Protein 6AE1 (pdb70)

Nearest PDB structures (foldseek):
  6ae1-assembly2_B  TM=1.007E+00  e=3.391E-15  Staphylococcus epidermidis RP62A
  6nbu-assembly1_A  TM=9.968E-01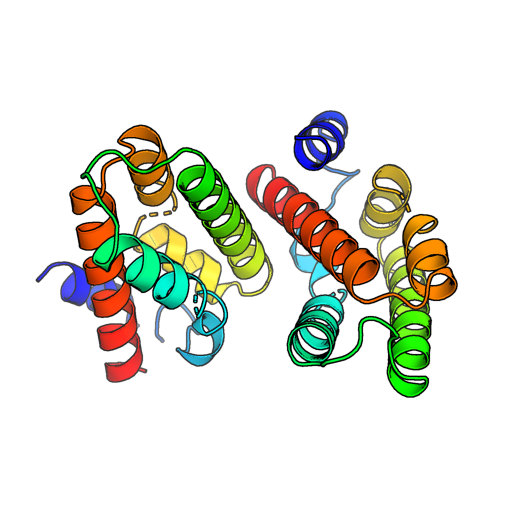  e=3.131E-13  Staphylococcus epidermidis RP62A
  7v00-assembly1_I  TM=9.874E-01  e=1.914E-12  Staphylococcus epidermidis RP62A
  8do6-assembly1_C  TM=9.544E-01  e=1.698E-11  Staphylococcus epidermidis RP62A
  9asi-assembly1_D  TM=9.105E-01  e=4.611E-06  Lactococcus lactis subsp. lactis

Sequence (222 aa):
TFAHEVVKSNVKVLFNGLTTSKLRNLEQVNRLYTIAFNSNEDQLNEEFIDELEYLKIKFYYEAGREKSVDEFLKKTLFPIIDRVIKKESKKFFLDYCKYFEALVAYAKYYQTFAHEVVKSNVKVLFNGLTTSKLRNLEQVNRLYTIAFNSNEDQLNEEFIDELEYLKIKFYYEAGREKSVDEFLKKTLFPIIDRVIKKESKKFFLDYCKYFEALVAYAKYYQ

Structure (mmCIF, N/CA/C/O backbone):
data_6AE1
#
_entry.id   6AE1
#
_cell.length_a   98.496
_cell.length_b   67.503
_cell.length_c   69.638
_cell.angle_alpha   90.000
_cell.angle_beta   134.920
_cell.angle_gamma   90.000
#
_symmetry.space_group_name_H-M   'C 1 2 1'
#
loop_
_entity.id
_entity.type
_entity.pdbx_description
1 polymer 'CRISPR-associated protein, TM1810 family'
2 water water
#
loop_
_atom_site.group_PDB
_atom_site.id
_atom_site.type_symbol
_atom_site.label_atom_id
_atom_site.label_alt_id
_atom_site.label_comp_id
_atom_site.label_asym_id
_atom_site.label_entity_id
_atom_site.label_seq_id
_atom_site.pdbx_PDB_ins_code
_atom_site.Cartn_x
_atom_site.Cartn_y
_atom_site.Cartn_z
_atom_site.occupancy
_atom_site.B_iso_or_equiv
_atom_site.auth_seq_id
_atom_site.auth_comp_id
_atom_site.auth_asym_id
_atom_site.auth_atom_id
_atom_site.pdbx_PDB_model_num
ATOM 9 N N . THR A 1 22 ? 49.227 21.488 7.043 1.00 75.90 2 THR A N 1
ATOM 10 C CA . THR A 1 22 ? 48.183 21.741 6.060 1.00 73.49 2 THR A CA 1
ATOM 11 C C . THR A 1 22 ? 48.313 23.166 5.541 1.00 69.95 2 THR A C 1
ATOM 12 O O . THR A 1 22 ? 48.321 24.119 6.327 1.00 68.42 2 THR A O 1
ATOM 16 N N . PHE A 1 23 ? 48.413 23.307 4.218 1.00 69.21 3 PHE A N 1
ATOM 17 C CA . PHE A 1 23 ? 48.576 24.631 3.625 1.00 67.44 3 PHE A CA 1
ATOM 18 C C . PHE A 1 23 ? 47.337 25.491 3.837 1.00 60.96 3 PHE A C 1
ATOM 19 O O . PHE A 1 23 ? 47.449 26.685 4.141 1.00 59.89 3 PHE A O 1
ATOM 27 N N . ALA A 1 24 ? 46.147 24.906 3.681 1.00 57.16 4 ALA A N 1
ATOM 28 C CA . ALA A 1 24 ? 44.919 25.652 3.939 1.00 55.45 4 ALA A CA 1
ATOM 29 C C . ALA A 1 24 ? 44.823 26.082 5.396 1.00 52.38 4 ALA A C 1
ATOM 30 O O . ALA A 1 24 ? 44.276 27.150 5.694 1.00 48.99 4 ALA A O 1
ATOM 32 N N . HIS A 1 25 ? 45.347 25.268 6.314 1.00 54.06 5 HIS A N 1
ATOM 33 C CA . HIS A 1 25 ? 45.343 25.635 7.726 1.00 50.70 5 HIS A CA 1
ATOM 34 C C . HIS A 1 25 ? 46.256 26.828 7.985 1.00 50.43 5 HIS A C 1
ATOM 35 O O . HIS A 1 25 ? 45.865 27.785 8.662 1.00 48.20 5 HIS A O 1
ATOM 42 N N . GLU A 1 26 ? 47.479 26.789 7.448 1.00 51.46 6 GLU A N 1
ATOM 43 C CA . GLU A 1 26 ? 48.414 27.889 7.664 1.00 57.10 6 GLU A CA 1
ATOM 44 C C . GLU A 1 26 ? 47.912 29.174 7.018 1.00 51.60 6 GLU A C 1
ATOM 45 O O . GLU A 1 26 ? 48.111 30.268 7.561 1.00 52.94 6 GLU A O 1
ATOM 51 N N . VAL A 1 27 ? 47.263 29.064 5.857 1.00 50.92 7 VAL A N 1
ATOM 52 C CA . VAL A 1 27 ? 46.714 30.245 5.195 1.00 56.15 7 VAL A CA 1
ATOM 53 C C . VAL A 1 27 ? 45.680 30.918 6.089 1.00 52.77 7 VAL A C 1
ATOM 54 O O . VAL A 1 27 ? 45.742 32.127 6.341 1.00 48.54 7 VAL A O 1
ATOM 58 N N . VAL A 1 28 ? 44.717 30.140 6.586 1.00 48.93 8 VAL A N 1
ATOM 59 C CA . VAL A 1 28 ? 43.682 30.696 7.451 1.00 46.31 8 VAL A CA 1
ATOM 60 C C . VAL A 1 28 ? 44.283 31.174 8.766 1.00 49.53 8 VAL A C 1
ATOM 61 O O . VAL A 1 28 ? 43.971 32.272 9.240 1.00 49.56 8 VAL A O 1
ATOM 65 N N . LYS A 1 29 ? 45.166 30.368 9.363 1.00 52.66 9 LYS A N 1
ATOM 66 C CA . LYS A 1 29 ? 45.759 30.728 10.647 1.00 54.69 9 LYS A CA 1
ATOM 67 C C . LYS A 1 29 ? 46.541 32.031 10.552 1.00 55.05 9 LYS A C 1
ATOM 68 O O . LYS A 1 29 ? 46.451 32.882 11.444 1.00 57.60 9 LYS A O 1
ATOM 74 N N . SER A 1 30 ? 47.309 32.210 9.477 1.00 55.05 10 SER A N 1
ATOM 75 C CA . SER A 1 30 ? 48.078 33.438 9.313 1.00 60.01 10 SER A CA 1
ATOM 76 C C . SER A 1 30 ? 47.204 34.653 9.042 1.00 61.88 10 SER A C 1
ATOM 77 O O . SER A 1 30 ? 47.732 35.769 8.980 1.00 65.70 10 SER A O 1
ATOM 80 N N . ASN A 1 31 ? 45.892 34.474 8.880 1.00 59.28 11 ASN A N 1
ATOM 81 C CA . ASN A 1 31 ? 44.968 35.576 8.655 1.00 58.27 11 ASN A CA 1
ATOM 82 C C . ASN A 1 31 ? 44.016 35.774 9.832 1.00 59.35 11 ASN A C 1
ATOM 83 O O . ASN A 1 31 ? 42.905 36.280 9.662 1.00 58.30 11 ASN A O 1
ATOM 88 N N . VAL A 1 32 ? 44.440 35.378 11.029 1.00 63.74 12 VAL A N 1
ATOM 89 C CA . VAL A 1 32 ? 43.693 35.620 12.258 1.00 67.73 12 VAL A CA 1
ATOM 90 C C . VAL A 1 32 ? 44.440 36.682 13.053 1.00 70.37 12 VAL A C 1
ATOM 91 O O . VAL A 1 32 ? 45.623 36.511 13.370 1.00 71.91 12 VAL A O 1
ATOM 95 N N . LYS A 1 33 ? 43.755 37.775 13.372 1.00 78.65 13 LYS A N 1
ATOM 96 C CA . LYS A 1 33 ? 44.366 38.862 14.129 1.00 85.01 13 LYS A CA 1
ATOM 97 C C . LYS A 1 33 ? 43.542 39.204 15.366 1.00 86.23 13 LYS A C 1
ATOM 98 O O . LYS A 1 33 ? 42.430 38.704 15.541 1.00 83.36 13 LYS A O 1
ATOM 104 N N . VAL A 1 45 ? 39.031 40.097 12.986 1.00 72.68 25 VAL A N 1
ATOM 105 C CA . VAL A 1 45 ? 39.509 38.931 13.717 1.00 72.59 25 VAL A CA 1
ATOM 106 C C . VAL A 1 45 ? 40.026 37.874 12.748 1.00 68.39 25 VAL A C 1
ATOM 107 O O . VAL A 1 45 ? 41.110 37.327 12.936 1.00 71.04 25 VAL A O 1
ATOM 111 N N . LEU A 1 46 ? 39.244 37.589 11.710 1.00 62.89 26 LEU A N 1
ATOM 112 C CA . LEU A 1 46 ? 39.616 36.600 10.703 1.00 58.36 26 LEU A CA 1
ATOM 113 C C . LEU A 1 46 ? 39.293 37.163 9.330 1.00 52.83 26 LEU A C 1
ATOM 114 O O . LEU A 1 46 ? 38.128 37.451 9.038 1.00 51.23 26 LEU A O 1
ATOM 119 N N . PHE A 1 47 ? 40.324 37.315 8.495 1.00 50.86 27 PHE A N 1
ATOM 120 C CA . PHE A 1 47 ? 40.183 37.900 7.161 1.00 50.15 27 PHE A CA 1
ATOM 121 C C . PHE A 1 47 ? 39.451 39.240 7.224 1.00 54.68 27 PHE A C 1
ATOM 122 O O . PHE A 1 47 ? 38.613 39.557 6.375 1.00 53.70 27 PHE A O 1
ATOM 130 N N . ASN A 1 48 ? 39.765 40.025 8.256 1.00 58.28 28 ASN A N 1
ATOM 131 C CA . ASN A 1 48 ? 39.179 41.351 8.463 1.00 62.28 28 ASN A CA 1
ATOM 132 C C . ASN A 1 48 ? 37.654 41.283 8.554 1.00 60.45 28 ASN A C 1
ATOM 133 O O . ASN A 1 48 ? 36.931 41.988 7.848 1.00 62.56 28 ASN A O 1
ATOM 138 N N . GLY A 1 49 ? 37.166 40.423 9.444 1.00 59.12 29 GLY A N 1
ATOM 139 C CA . GLY A 1 49 ? 35.743 40.335 9.702 1.00 59.24 29 GLY A CA 1
ATOM 140 C C . GLY A 1 49 ? 34.997 39.408 8.766 1.00 58.00 29 GLY A C 1
ATOM 141 O O . GLY A 1 49 ? 33.894 39.730 8.313 1.00 60.52 29 GLY A O 1
ATOM 142 N N . LEU A 1 50 ? 35.582 38.253 8.471 1.00 55.44 30 LEU A N 1
ATOM 143 C CA . LEU A 1 50 ? 34.941 37.261 7.621 1.00 50.14 30 LEU A CA 1
ATOM 144 C C . LEU A 1 50 ? 34.231 36.223 8.478 1.00 49.62 30 LEU A C 1
ATOM 145 O O . LEU A 1 50 ? 34.828 35.650 9.394 1.00 53.21 30 LEU A O 1
ATOM 150 N N . THR A 1 51 ? 32.957 35.994 8.183 1.00 47.99 31 THR A N 1
ATOM 151 C CA . THR A 1 51 ? 32.197 34.907 8.777 1.00 50.19 31 THR A CA 1
ATOM 152 C C . THR A 1 51 ? 31.812 33.923 7.682 1.00 50.07 31 THR A C 1
ATOM 153 O O . THR A 1 51 ? 31.793 34.260 6.495 1.00 49.26 31 THR A O 1
ATOM 157 N N . THR A 1 52 ? 31.509 32.691 8.093 1.00 50.85 32 THR A N 1
ATOM 158 C CA . THR A 1 52 ? 31.163 31.670 7.113 1.00 50.69 32 THR A CA 1
ATOM 159 C C . THR A 1 52 ? 29.859 31.998 6.395 1.00 50.98 32 THR A C 1
ATOM 160 O O . THR A 1 52 ? 29.680 31.609 5.238 1.00 48.31 32 THR A O 1
ATOM 164 N N . SER A 1 53 ? 28.956 32.742 7.040 1.00 52.81 33 SER A N 1
ATOM 165 C CA . SER A 1 53 ? 27.677 33.053 6.411 1.00 54.50 33 SER A CA 1
ATOM 166 C C . SER A 1 53 ? 27.841 33.906 5.160 1.00 51.21 33 SER A C 1
ATOM 167 O O . SER A 1 53 ? 26.961 33.890 4.293 1.00 53.80 33 SER A O 1
ATOM 170 N N . LYS A 1 54 ? 28.946 34.641 5.042 1.00 48.24 34 LYS A N 1
ATOM 171 C CA . LYS A 1 54 ? 29.190 35.472 3.870 1.00 47.35 34 LYS A CA 1
ATOM 172 C C . LYS A 1 54 ? 29.652 34.675 2.657 1.00 44.55 34 LYS A C 1
ATOM 173 O O . LYS A 1 54 ? 29.660 35.219 1.548 1.00 47.40 34 LYS A O 1
ATOM 179 N N . LEU A 1 55 ? 30.033 33.410 2.833 1.00 41.78 35 LEU A N 1
ATOM 180 C CA . LEU A 1 55 ? 30.501 32.576 1.735 1.00 41.63 35 LEU A CA 1
ATOM 181 C C . LEU A 1 55 ? 29.475 31.545 1.286 1.00 43.71 35 LEU A C 1
ATOM 182 O O . LEU A 1 55 ? 29.779 30.739 0.400 1.00 42.48 35 LEU A O 1
ATOM 187 N N . ARG A 1 56 ? 28.270 31.553 1.862 1.00 48.12 36 ARG A N 1
ATOM 188 C CA . ARG A 1 56 ? 27.306 30.493 1.582 1.00 53.32 36 ARG A CA 1
ATOM 189 C C . ARG A 1 56 ? 26.905 30.470 0.112 1.00 54.74 36 ARG A C 1
ATOM 190 O O . ARG A 1 56 ? 26.715 29.395 -0.467 1.00 56.85 36 ARG A O 1
ATOM 198 N N . ASN A 1 57 ? 26.774 31.645 -0.510 1.00 52.92 37 ASN A N 1
ATOM 199 C CA . ASN A 1 57 ? 26.474 31.689 -1.939 1.00 52.57 37 ASN A CA 1
ATOM 200 C C . ASN A 1 57 ? 27.558 30.991 -2.749 1.00 51.21 37 ASN A C 1
ATOM 201 O O . ASN A 1 57 ? 27.259 30.252 -3.695 1.00 55.35 37 ASN A O 1
ATOM 206 N N . LEU A 1 58 ? 28.825 31.212 -2.392 1.00 46.48 38 LEU A N 1
ATOM 207 C CA . LEU A 1 58 ? 29.915 30.539 -3.089 1.00 44.29 38 LEU A CA 1
ATOM 208 C C . LEU A 1 58 ? 29.936 29.050 -2.771 1.00 46.06 38 LEU A C 1
ATOM 209 O O . LEU A 1 58 ? 30.254 28.229 -3.638 1.00 46.71 38 LEU A O 1
ATOM 222 N N . GLU A 1 60 ? 27.336 27.111 -2.112 1.00 51.82 40 GLU A N 1
ATOM 223 C CA . GLU A 1 60 ? 26.280 26.433 -2.859 1.00 56.70 40 GLU A CA 1
ATOM 224 C C . GLU A 1 60 ? 26.682 26.216 -4.312 1.00 58.02 40 GLU A C 1
ATOM 225 O O . GLU A 1 60 ? 26.408 25.155 -4.885 1.00 62.31 40 GLU A O 1
ATOM 231 N N . GLN A 1 61 ? 27.337 27.205 -4.924 1.00 54.96 41 GLN A N 1
ATOM 232 C CA . GLN A 1 61 ? 27.750 27.054 -6.314 1.00 56.79 41 GLN A CA 1
ATOM 233 C C . GLN A 1 61 ? 28.914 26.080 -6.444 1.00 53.32 41 GLN A C 1
ATOM 234 O O . GLN A 1 61 ? 28.986 25.333 -7.427 1.00 54.09 41 GLN A O 1
ATOM 240 N N . VAL A 1 62 ? 29.821 26.062 -5.465 1.00 49.33 42 VAL A N 1
ATOM 241 C CA . VAL A 1 62 ? 30.931 25.116 -5.499 1.00 47.98 42 VAL A CA 1
ATOM 242 C C . VAL A 1 62 ? 30.427 23.693 -5.286 1.00 53.76 42 VAL A C 1
ATOM 243 O O . VAL A 1 62 ? 30.828 22.766 -6.001 1.00 57.45 42 VAL A O 1
ATOM 247 N N . ASN A 1 63 ? 29.536 23.497 -4.310 1.00 55.21 43 ASN A N 1
ATOM 248 C CA . ASN A 1 63 ? 29.014 22.161 -4.039 1.00 59.04 43 ASN A CA 1
ATOM 249 C C . ASN A 1 63 ? 28.212 21.619 -5.215 1.00 62.32 43 ASN A C 1
ATOM 250 O O . ASN A 1 63 ? 28.230 20.410 -5.473 1.00 64.05 43 ASN A O 1
ATOM 255 N N . ARG A 1 64 ? 27.504 22.491 -5.937 1.00 62.94 44 ARG A N 1
ATOM 256 C CA . ARG A 1 64 ? 26.751 22.037 -7.101 1.00 68.79 44 ARG A CA 1
ATOM 257 C C . ARG A 1 64 ? 27.682 21.590 -8.220 1.00 67.00 44 ARG A C 1
ATOM 258 O O . ARG A 1 64 ? 27.444 20.558 -8.859 1.00 69.55 44 ARG A O 1
ATOM 266 N N . LEU A 1 65 ? 28.751 22.350 -8.470 1.00 63.08 45 LEU A N 1
ATOM 267 C CA . LEU A 1 65 ? 29.703 21.963 -9.506 1.00 64.04 45 LEU A CA 1
ATOM 268 C C . LEU A 1 65 ? 30.548 20.773 -9.074 1.00 64.73 45 LEU A C 1
ATOM 269 O O . LEU A 1 65 ? 30.972 19.977 -9.920 1.00 67.83 45 LEU A O 1
ATOM 274 N N . TYR A 1 66 ? 30.802 20.636 -7.771 1.00 61.17 46 TYR A N 1
ATOM 275 C CA . TYR A 1 66 ? 31.576 19.501 -7.281 1.00 67.26 46 TYR A CA 1
ATOM 276 C C . TYR A 1 66 ? 30.844 18.188 -7.531 1.00 70.95 46 TYR A C 1
ATOM 277 O O . TYR A 1 66 ? 31.467 17.174 -7.865 1.00 74.18 46 TYR A O 1
ATOM 286 N N . THR A 1 67 ? 29.518 18.190 -7.381 1.00 70.86 47 THR A N 1
ATOM 287 C CA . THR A 1 67 ? 28.745 16.977 -7.627 1.00 74.29 47 THR A CA 1
ATOM 288 C C . THR A 1 67 ? 28.695 16.646 -9.114 1.00 74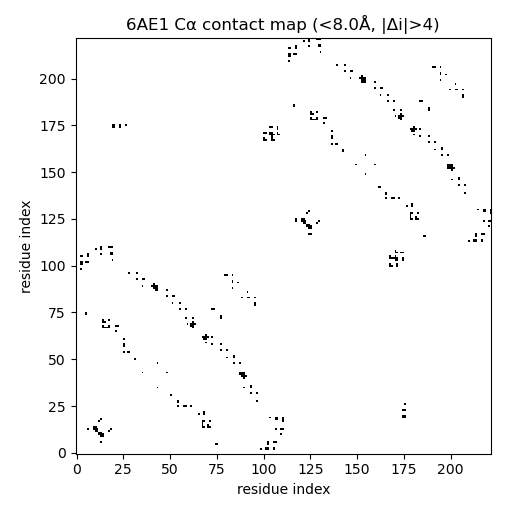.83 47 THR A C 1
ATOM 289 O O . THR A 1 67 ? 28.814 15.477 -9.499 1.00 80.83 47 THR A O 1
ATOM 293 N N . ILE A 1 68 ? 28.523 17.662 -9.962 1.00 69.67 48 ILE A N 1
ATOM 294 C CA . ILE A 1 68 ? 28.464 17.430 -11.403 1.00 72.28 48 ILE A CA 1
ATOM 29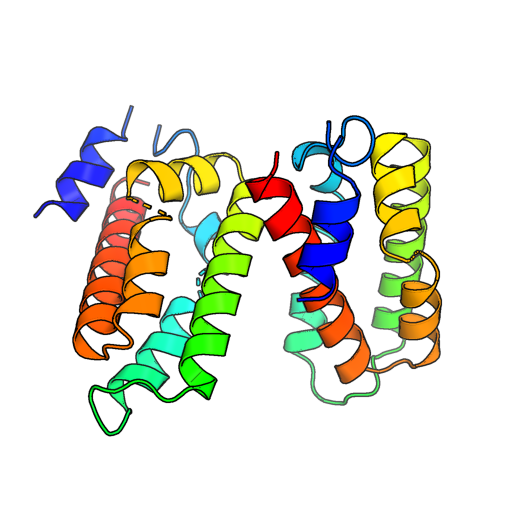5 C C . ILE A 1 68 ? 29.792 16.881 -11.910 1.00 77.28 48 ILE A C 1
ATOM 296 O O . ILE A 1 68 ? 29.827 15.990 -12.767 1.00 82.15 48 ILE A O 1
ATOM 301 N N . ALA A 1 69 ? 30.905 17.395 -11.382 1.00 76.15 49 ALA A N 1
ATOM 302 C CA . ALA A 1 69 ? 32.213 16.919 -11.820 1.00 78.31 49 ALA A CA 1
ATOM 303 C C . ALA A 1 69 ? 32.515 15.533 -11.265 1.00 84.12 49 ALA A C 1
ATOM 304 O O . ALA A 1 69 ? 33.032 14.671 -11.985 1.00 89.02 49 ALA A O 1
ATOM 306 N N . PHE A 1 70 ? 32.199 15.298 -9.988 1.00 84.18 50 PHE A N 1
ATOM 307 C CA . PHE A 1 70 ? 32.472 14.001 -9.379 1.00 90.45 50 PHE A CA 1
ATOM 308 C C . PHE A 1 70 ? 31.660 12.879 -10.011 1.00 97.48 50 PHE A C 1
ATOM 309 O O . PHE A 1 70 ? 32.086 11.719 -9.963 1.00 102.52 50 PHE A O 1
ATOM 317 N N . ASN A 1 71 ? 30.506 13.192 -10.602 1.00 97.62 51 ASN A N 1
ATOM 318 C CA . ASN A 1 71 ? 29.667 12.200 -11.261 1.00 104.17 51 ASN A CA 1
ATOM 319 C C . ASN A 1 71 ? 29.791 12.258 -12.780 1.00 107.05 51 ASN A C 1
ATOM 320 O O . ASN A 1 71 ? 28.811 12.024 -13.497 1.00 108.81 51 ASN A O 1
ATOM 325 N N . SER A 1 72 ? 30.981 12.572 -13.282 1.00 108.74 52 SER A N 1
ATOM 326 C CA . SER A 1 72 ? 31.279 12.570 -14.705 1.00 113.70 52 SER A CA 1
ATOM 327 C C . SER A 1 72 ? 32.381 11.555 -14.986 1.00 122.87 52 SER A C 1
ATOM 328 O O . SER A 1 72 ? 33.031 11.040 -14.073 1.00 126.04 52 SER A O 1
ATOM 331 N N . ASN A 1 73 ? 32.591 11.271 -16.270 1.00 126.79 53 ASN A N 1
ATOM 332 C CA . ASN A 1 73 ? 33.534 10.233 -16.668 1.00 134.60 53 ASN A CA 1
ATOM 333 C C . ASN A 1 73 ? 34.910 10.801 -16.994 1.00 133.97 53 ASN A C 1
ATOM 334 O O . ASN A 1 73 ? 35.832 10.719 -16.176 1.00 136.65 53 ASN A O 1
ATOM 339 N N . GLU A 1 74 ? 35.053 11.371 -18.188 1.00 129.86 54 GLU A N 1
ATOM 340 C CA . GLU A 1 74 ? 36.361 11.790 -18.673 1.00 126.47 54 GLU A CA 1
ATOM 341 C C . GLU A 1 74 ? 36.894 12.971 -17.870 1.00 116.91 54 GLU A C 1
ATOM 342 O O . GLU A 1 74 ? 36.135 13.836 -17.425 1.00 111.53 54 GLU A O 1
ATOM 348 N N . ASP A 1 75 ? 38.218 12.993 -17.680 1.00 115.16 55 ASP A N 1
ATOM 349 C CA . ASP A 1 75 ? 38.859 14.123 -17.016 1.00 107.29 55 ASP A CA 1
ATOM 350 C C . ASP A 1 75 ? 38.640 15.419 -17.783 1.00 101.90 55 ASP A C 1
ATOM 351 O O . ASP A 1 75 ? 38.603 16.499 -17.181 1.00 96.46 55 ASP A O 1
ATOM 356 N N . GLN A 1 76 ? 38.493 15.335 -19.103 1.00 103.19 56 GLN A N 1
ATOM 357 C CA . GLN A 1 76 ? 38.195 16.505 -19.920 1.00 99.33 56 GLN A CA 1
ATOM 358 C C . GLN A 1 76 ? 36.778 16.976 -19.620 1.00 95.87 56 GLN A C 1
ATOM 359 O O . GLN A 1 76 ? 35.803 16.330 -20.017 1.00 99.45 56 GLN A O 1
ATOM 365 N N . LEU A 1 77 ? 36.660 18.095 -18.910 1.00 89.62 57 LEU A N 1
ATOM 366 C CA . LEU A 1 77 ? 35.349 18.628 -18.568 1.00 86.13 57 LEU A CA 1
ATOM 367 C C . LEU A 1 77 ? 34.639 19.133 -19.818 1.00 88.60 57 LEU A C 1
ATOM 368 O O . LEU A 1 77 ? 35.252 19.750 -20.694 1.00 89.22 57 LEU A O 1
ATOM 373 N N . ASN A 1 78 ? 33.338 18.864 -19.897 1.00 90.96 58 ASN A N 1
ATOM 374 C CA . ASN A 1 78 ? 32.563 19.232 -21.073 1.00 94.24 58 ASN A CA 1
ATOM 375 C C . ASN A 1 78 ? 32.503 20.750 -21.229 1.00 91.76 58 ASN A C 1
ATOM 376 O O . ASN A 1 78 ? 32.731 21.511 -20.285 1.00 87.09 58 ASN A O 1
ATOM 381 N N . GLU A 1 79 ? 32.184 21.185 -22.452 1.00 95.99 59 GLU A N 1
ATOM 382 C CA . GLU A 1 79 ? 32.160 22.614 -22.752 1.00 95.51 59 GLU A CA 1
ATOM 383 C C . GLU A 1 79 ? 31.123 23.352 -21.915 1.00 91.34 59 GLU A C 1
ATOM 384 O O . GLU A 1 79 ? 31.305 24.535 -21.605 1.00 87.34 59 GLU A O 1
ATOM 390 N N . GLU A 1 80 ? 30.033 22.678 -21.542 1.00 92.87 60 GLU A N 1
ATOM 391 C CA . GLU A 1 80 ? 29.033 23.314 -20.693 1.00 89.36 60 GLU A CA 1
ATOM 392 C C . GLU A 1 80 ? 29.552 23.518 -19.276 1.00 85.02 60 GLU A C 1
ATOM 393 O O . GLU A 1 80 ? 29.186 24.499 -18.617 1.00 83.46 60 GLU A O 1
ATOM 399 N N . PHE A 1 81 ? 30.407 22.613 -18.793 1.00 81.52 61 PHE A N 1
ATOM 400 C CA . PHE A 1 81 ? 30.919 22.737 -17.433 1.00 73.81 61 PHE A CA 1
ATOM 401 C C . PHE A 1 81 ? 31.899 23.897 -17.309 1.00 73.06 61 PHE A C 1
ATOM 402 O O . PHE A 1 81 ? 31.937 24.572 -16.274 1.00 69.63 61 PHE A O 1
ATOM 410 N N . ILE A 1 82 ? 32.708 24.138 -18.345 1.00 75.35 62 ILE A N 1
ATOM 411 C CA . ILE A 1 82 ? 33.634 25.267 -18.312 1.00 72.41 62 ILE A CA 1
ATOM 412 C C . ILE A 1 82 ? 32.861 26.578 -18.238 1.00 70.85 62 ILE A C 1
ATOM 413 O O . ILE A 1 82 ? 33.241 27.500 -17.505 1.00 71.02 62 ILE A O 1
ATOM 418 N N . ASP A 1 83 ? 31.754 26.675 -18.982 1.00 81.21 63 ASP A N 1
ATOM 419 C CA . ASP A 1 83 ? 30.892 27.850 -18.883 1.00 78.83 63 ASP A CA 1
ATOM 420 C C . ASP A 1 83 ? 30.392 28.046 -17.458 1.00 73.67 63 ASP A C 1
ATOM 421 O O . ASP A 1 83 ? 30.234 29.182 -16.996 1.00 70.49 63 ASP A O 1
ATOM 426 N N . GLU A 1 84 ? 30.136 26.946 -16.745 1.00 72.90 64 GLU A N 1
ATOM 427 C CA . GLU A 1 84 ? 29.754 27.049 -15.342 1.00 70.61 64 GLU A CA 1
ATOM 428 C C . GLU A 1 84 ? 30.916 27.547 -14.492 1.00 65.42 64 GLU A C 1
ATOM 429 O O . GLU A 1 84 ? 30.715 28.314 -13.542 1.00 63.95 64 GLU A O 1
ATOM 435 N N . LEU A 1 85 ? 32.140 27.123 -14.818 1.00 62.72 65 LEU A N 1
ATOM 436 C CA . LEU A 1 85 ? 33.308 27.600 -14.085 1.00 57.47 65 LEU A CA 1
ATOM 437 C C . LEU A 1 85 ? 33.517 29.093 -14.295 1.00 54.48 65 LEU A C 1
ATOM 438 O O . LEU A 1 85 ? 33.858 29.816 -13.351 1.00 51.90 65 LEU A O 1
ATOM 443 N N . GLU A 1 86 ? 33.317 29.575 -15.525 1.00 56.95 66 GLU A N 1
ATOM 444 C CA . GLU A 1 86 ? 33.423 31.007 -15.781 1.00 57.37 66 GLU A CA 1
ATOM 445 C C . GLU A 1 86 ? 32.359 31.779 -15.012 1.00 57.12 66 GLU A C 1
ATOM 446 O O . GLU A 1 86 ? 32.611 32.893 -14.536 1.00 56.38 66 GLU A O 1
ATOM 452 N N . TYR A 1 87 ? 31.162 31.203 -14.877 1.00 58.05 67 TYR A N 1
ATOM 453 C CA . TYR A 1 87 ? 30.126 31.853 -14.081 1.00 57.24 67 TYR A CA 1
ATOM 454 C C . TYR A 1 87 ? 30.477 31.825 -12.599 1.00 50.65 67 TYR A C 1
ATOM 455 O O . TYR A 1 87 ? 30.180 32.777 -11.867 1.00 49.44 67 TYR A O 1
ATOM 464 N N . LEU A 1 88 ? 31.098 30.737 -12.136 1.00 48.78 68 LEU A N 1
ATOM 465 C CA . LEU A 1 88 ? 31.595 30.703 -10.764 1.00 45.10 68 LEU A CA 1
ATOM 466 C C . LEU A 1 88 ? 32.629 31.798 -10.534 1.00 43.16 68 LEU A C 1
ATOM 467 O O . LEU A 1 88 ? 32.656 32.427 -9.469 1.00 45.44 68 LEU A O 1
ATOM 472 N N . LYS A 1 89 ? 33.484 32.047 -11.529 1.00 41.16 69 LYS A N 1
ATOM 473 C CA . LYS A 1 89 ? 34.440 33.144 -11.429 1.00 41.12 69 LYS A CA 1
ATOM 474 C C . LYS A 1 89 ? 33.726 34.486 -11.322 1.00 43.46 69 LYS A C 1
ATOM 475 O O . LYS A 1 89 ? 34.150 35.365 -10.563 1.00 40.69 69 LYS A O 1
ATOM 481 N N . ILE A 1 90 ? 32.640 34.660 -12.080 1.00 47.22 70 ILE A N 1
ATOM 482 C CA . ILE A 1 90 ? 31.855 35.888 -11.993 1.00 45.72 70 ILE A CA 1
ATOM 483 C C . ILE A 1 90 ? 31.282 36.054 -10.591 1.00 42.04 70 ILE A C 1
ATOM 484 O O . ILE A 1 90 ? 31.277 37.158 -10.033 1.00 42.73 70 ILE A O 1
ATOM 489 N N . LYS A 1 91 ? 30.807 34.957 -9.995 1.00 39.86 71 LYS A N 1
ATOM 490 C CA . LYS A 1 91 ? 30.281 35.019 -8.634 1.00 44.26 71 LYS A CA 1
ATOM 491 C C . LYS A 1 91 ? 31.368 35.405 -7.639 1.00 44.28 71 LYS A C 1
ATOM 492 O O . LYS A 1 91 ? 31.114 36.166 -6.698 1.00 46.03 71 LYS A O 1
ATOM 498 N N . PHE A 1 92 ? 32.583 34.881 -7.827 1.00 42.57 72 PHE A N 1
ATOM 499 C CA . PHE A 1 92 ? 33.699 35.252 -6.961 1.00 40.56 72 PHE A CA 1
ATOM 500 C C . PHE A 1 92 ? 33.911 36.760 -6.964 1.00 39.68 72 PHE A C 1
ATOM 501 O O . PHE A 1 92 ? 34.011 37.387 -5.903 1.00 39.76 72 PHE A O 1
ATOM 509 N N . TYR A 1 93 ? 33.971 37.362 -8.155 1.00 40.47 73 TYR A N 1
ATOM 510 C CA . TYR A 1 93 ? 34.150 38.806 -8.244 1.00 40.74 73 TYR A CA 1
ATOM 511 C C . TYR A 1 93 ? 32.923 39.558 -7.746 1.00 42.07 73 TYR A C 1
ATOM 512 O O . TYR A 1 93 ? 33.057 40.641 -7.165 1.00 43.85 73 TYR A O 1
ATOM 521 N N . TYR A 1 94 ? 31.727 39.004 -7.957 1.00 40.83 74 TYR A N 1
ATOM 522 C CA . TYR A 1 94 ? 30.515 39.661 -7.481 1.00 41.74 74 TYR A CA 1
ATOM 523 C C . TYR A 1 94 ? 30.459 39.663 -5.958 1.00 42.85 74 TYR A C 1
ATOM 524 O O . TYR A 1 94 ? 30.171 40.693 -5.338 1.00 42.76 74 TYR A O 1
ATOM 533 N N . GLU A 1 95 ? 30.727 38.511 -5.339 1.00 41.92 75 GLU A N 1
ATOM 534 C CA . GLU A 1 95 ? 30.710 38.435 -3.882 1.00 41.63 75 GLU A CA 1
ATOM 535 C C . GLU A 1 95 ? 31.862 39.218 -3.265 1.00 42.83 75 GLU A C 1
ATOM 536 O O . GLU A 1 95 ? 31.713 39.776 -2.172 1.00 43.67 75 GLU A O 1
ATOM 542 N N . ALA A 1 96 ? 33.010 39.275 -3.945 1.00 43.00 76 ALA A N 1
ATOM 543 C CA . ALA A 1 96 ? 34.135 40.050 -3.432 1.00 40.88 76 ALA A CA 1
ATOM 544 C C . ALA A 1 96 ? 33.811 41.538 -3.406 1.00 42.67 76 ALA A C 1
ATOM 545 O O . ALA A 1 96 ? 34.196 42.249 -2.470 1.00 43.03 76 ALA A O 1
ATOM 547 N N . GLY A 1 97 ? 33.106 42.030 -4.426 1.00 44.21 77 GLY A N 1
ATOM 548 C CA . GLY A 1 97 ? 32.675 43.415 -4.418 1.00 46.64 77 GLY A CA 1
ATOM 549 C C . GLY A 1 97 ? 31.558 43.699 -3.439 1.00 50.29 77 GLY A C 1
ATOM 550 O O . GLY A 1 97 ? 31.384 44.851 -3.029 1.00 54.00 77 GLY A O 1
ATOM 551 N N . ARG A 1 98 ? 30.803 42.672 -3.048 1.00 50.61 78 ARG A N 1
ATOM 552 C CA . ARG A 1 98 ? 29.695 42.861 -2.121 1.00 52.78 78 ARG A CA 1
ATOM 553 C C . ARG A 1 98 ? 30.169 42.847 -0.672 1.00 52.23 78 ARG A C 1
ATOM 554 O O . ARG A 1 98 ? 29.646 43.593 0.163 1.00 53.38 78 ARG A O 1
ATOM 562 N N . GLU A 1 99 ? 31.159 42.015 -0.357 1.00 50.65 79 GLU A N 1
ATOM 563 C CA . GLU A 1 99 ? 31.691 41.904 0.996 1.00 52.07 79 GLU A CA 1
ATOM 564 C C . GLU A 1 99 ? 33.199 42.086 0.947 1.00 50.35 79 GLU A C 1
ATOM 565 O O . GLU A 1 99 ? 33.893 41.345 0.243 1.00 49.02 79 GLU A O 1
ATOM 571 N N . LYS A 1 100 ? 33.703 43.070 1.696 1.00 52.47 80 LYS A N 1
ATOM 572 C CA . LYS A 1 100 ? 35.136 43.343 1.688 1.00 53.91 80 LYS A CA 1
ATOM 573 C C . LYS A 1 100 ? 35.925 42.175 2.271 1.00 51.52 80 LYS A C 1
ATOM 574 O O . LYS A 1 100 ? 37.013 41.850 1.783 1.00 48.70 80 LYS A O 1
ATOM 580 N N . SER A 1 101 ? 35.388 41.527 3.309 1.00 51.11 81 SER A N 1
ATOM 581 C CA . SER A 1 101 ? 36.088 40.404 3.928 1.00 48.35 81 SER A CA 1
ATOM 582 C C . SER A 1 101 ? 36.206 39.225 2.968 1.00 45.58 81 SER A C 1
ATOM 583 O O . SER A 1 101 ? 37.214 38.505 2.982 1.00 43.15 81 SER A O 1
ATOM 586 N N . VAL A 1 102 ? 35.189 39.018 2.125 1.00 44.21 82 VAL A N 1
ATOM 587 C CA . VAL A 1 102 ? 35.244 37.962 1.114 1.00 42.91 82 VAL A CA 1
ATOM 588 C C . VAL A 1 102 ? 36.267 38.306 0.039 1.00 43.17 82 VAL A C 1
ATOM 589 O O . VAL A 1 102 ? 36.933 37.423 -0.517 1.00 43.58 82 VAL A O 1
ATOM 593 N N . ASP A 1 103 ? 36.394 39.591 -0.287 1.00 44.54 83 ASP A N 1
ATOM 594 C CA . ASP A 1 103 ? 37.433 40.009 -1.219 1.00 44.80 83 ASP A CA 1
ATOM 595 C C . ASP A 1 103 ? 38.815 39.702 -0.662 1.00 43.41 83 ASP A C 1
ATOM 596 O O . ASP A 1 103 ? 39.693 39.214 -1.385 1.00 41.22 83 ASP A O 1
ATOM 601 N N . GLU A 1 104 ? 39.017 39.959 0.632 1.00 44.86 84 GLU A N 1
ATOM 602 C CA . GLU A 1 104 ? 40.292 39.637 1.262 1.00 47.77 84 GLU A CA 1
ATOM 603 C C . GLU A 1 104 ? 40.508 38.130 1.327 1.00 44.84 84 GLU A C 1
ATOM 604 O O . GLU A 1 104 ? 41.621 37.646 1.086 1.00 42.36 84 GLU A O 1
ATOM 610 N N . PHE A 1 105 ? 39.453 37.374 1.641 1.00 43.78 85 PHE A N 1
ATOM 611 C CA . PHE A 1 105 ? 39.566 35.921 1.718 1.00 41.16 85 PHE A CA 1
ATOM 612 C C . PHE A 1 105 ? 39.986 35.332 0.377 1.00 40.66 85 PHE A C 1
ATOM 613 O O . PHE A 1 105 ? 40.913 34.517 0.306 1.00 40.38 85 PHE A O 1
ATOM 621 N N . LEU A 1 106 ? 39.322 35.747 -0.705 1.00 39.87 86 LEU A N 1
ATOM 622 C CA . LEU A 1 106 ? 39.616 35.174 -2.014 1.00 40.95 86 LEU A CA 1
ATOM 623 C C . LEU A 1 106 ? 40.998 35.575 -2.516 1.00 41.03 86 LEU A C 1
ATOM 624 O O . LEU A 1 106 ? 41.615 34.829 -3.284 1.00 40.97 86 LEU A O 1
ATOM 629 N N . LYS A 1 107 ? 41.503 36.735 -2.093 1.00 42.04 87 LYS A N 1
ATOM 630 C CA . LYS A 1 107 ? 42.818 37.181 -2.543 1.00 41.69 87 LYS A CA 1
ATOM 631 C C . LYS A 1 107 ? 43.936 36.502 -1.759 1.00 41.95 87 LYS A C 1
ATOM 632 O O . LYS A 1 107 ? 44.906 36.012 -2.348 1.00 41.77 87 LYS A O 1
ATOM 638 N N . LYS A 1 108 ? 43.817 36.464 -0.428 1.00 41.23 88 LYS A N 1
ATOM 639 C CA . LYS A 1 108 ? 44.872 35.872 0.390 1.00 39.25 88 LYS A CA 1
ATOM 640 C C . LYS A 1 108 ? 44.983 34.369 0.174 1.00 37.33 88 LYS A C 1
ATOM 641 O O . LYS A 1 108 ? 46.064 33.798 0.350 1.00 37.59 88 LYS A O 1
ATOM 647 N N . THR A 1 109 ? 43.888 33.713 -0.200 1.00 38.76 89 THR A N 1
ATOM 648 C CA . THR A 1 109 ? 43.883 32.276 -0.442 1.00 39.12 89 THR A CA 1
ATOM 649 C C . THR A 1 109 ? 44.200 31.913 -1.887 1.00 37.27 89 THR A C 1
ATOM 650 O O . THR A 1 109 ? 44.244 30.722 -2.213 1.00 39.63 89 THR A O 1
ATOM 654 N N . LEU A 1 110 ? 44.417 32.908 -2.750 1.00 36.90 90 LEU A N 1
ATOM 655 C CA . LEU A 1 110 ? 44.714 32.697 -4.169 1.00 39.88 90 LEU A CA 1
ATOM 656 C C . LEU A 1 110 ? 43.562 32.017 -4.904 1.00 41.59 90 LEU A C 1
ATOM 657 O O . LEU A 1 110 ? 43.773 31.352 -5.920 1.00 43.90 90 LEU A O 1
ATOM 670 N N . PHE A 1 112 ? 41.365 33.567 -6.581 1.00 40.64 92 PHE A N 1
ATOM 671 C CA . PHE A 1 112 ? 41.228 34.272 -7.853 1.00 42.73 92 PHE A CA 1
ATOM 672 C C . PHE A 1 112 ? 42.174 33.731 -8.925 1.00 45.22 92 PHE A C 1
ATOM 673 O O . PHE A 1 112 ? 41.694 33.384 -10.015 1.00 49.37 92 PHE A O 1
ATOM 681 N N . PRO A 1 113 ? 43.492 33.641 -8.705 1.00 42.56 93 PRO A N 1
ATOM 682 C CA . PRO A 1 113 ? 44.354 33.140 -9.790 1.00 42.62 93 PRO A CA 1
ATOM 683 C C . PRO A 1 113 ? 44.152 31.667 -10.095 1.00 44.79 93 PRO A C 1
ATOM 684 O O . PRO A 1 113 ? 44.349 31.255 -11.245 1.00 50.25 93 PRO A O 1
ATOM 688 N N . ILE A 1 114 ? 43.765 30.857 -9.109 1.00 39.36 94 ILE A N 1
ATOM 689 C CA . ILE A 1 114 ? 43.692 29.419 -9.341 1.00 41.10 94 ILE A CA 1
ATOM 690 C C . ILE A 1 114 ? 42.461 29.045 -10.165 1.00 42.39 94 ILE A C 1
ATOM 691 O O . ILE A 1 114 ? 42.521 28.111 -10.974 1.00 46.46 94 ILE A O 1
ATOM 696 N N . ILE A 1 115 ? 41.342 29.759 -10.003 1.00 40.09 95 ILE A N 1
ATOM 697 C CA . ILE A 1 115 ? 40.169 29.452 -10.822 1.00 45.91 95 ILE A CA 1
ATOM 698 C C . ILE A 1 115 ? 40.460 29.723 -12.293 1.00 50.67 95 ILE A C 1
ATOM 699 O O . ILE A 1 115 ? 39.933 29.033 -13.174 1.00 53.05 95 ILE A O 1
ATOM 704 N N . ASP A 1 116 ? 41.316 30.707 -12.587 1.00 51.07 96 ASP A N 1
ATOM 705 C CA . ASP A 1 116 ? 41.759 30.905 -13.962 1.00 54.82 96 ASP A CA 1
ATOM 706 C C . ASP A 1 116 ? 42.553 29.707 -14.465 1.00 55.01 96 ASP A C 1
ATOM 707 O O . ASP A 1 116 ? 42.523 29.399 -15.662 1.00 57.25 96 ASP A O 1
ATOM 712 N N . ARG A 1 117 ? 43.266 29.021 -13.568 1.00 54.00 97 ARG A N 1
ATOM 713 C CA . ARG A 1 117 ? 44.025 27.840 -13.960 1.00 54.56 97 ARG A CA 1
ATOM 714 C C . ARG A 1 117 ? 43.120 26.622 -14.105 1.00 53.87 97 ARG A C 1
ATOM 715 O O . ARG A 1 117 ? 43.315 25.809 -15.016 1.00 55.78 97 ARG A O 1
ATOM 723 N N . VAL A 1 118 ? 42.116 26.492 -13.233 1.00 51.52 98 VAL A N 1
ATOM 724 C CA . VAL A 1 118 ? 41.162 25.393 -13.358 1.00 51.44 98 VAL A CA 1
ATOM 725 C C . VAL A 1 118 ? 40.450 25.460 -14.703 1.00 53.89 98 VAL A C 1
ATOM 726 O O . VAL A 1 118 ? 40.255 24.439 -15.378 1.00 57.72 98 VAL A O 1
ATOM 730 N N . ILE A 1 119 ? 40.045 26.662 -15.110 1.00 53.16 99 ILE A N 1
ATOM 731 C CA . ILE A 1 119 ? 39.383 26.834 -16.398 1.00 58.10 99 ILE A CA 1
ATOM 732 C C . ILE A 1 119 ? 40.346 26.524 -17.538 1.00 63.39 99 ILE A C 1
ATOM 733 O O . ILE A 1 119 ? 39.975 25.888 -18.533 1.00 65.70 99 ILE A O 1
ATOM 738 N N . LYS A 1 120 ? 41.603 26.956 -17.406 1.00 65.73 100 LYS A N 1
ATOM 739 C CA . LYS A 1 120 ? 42.580 26.732 -18.466 1.00 69.99 100 LYS A CA 1
ATOM 740 C C . LYS A 1 120 ? 42.898 25.251 -18.625 1.00 70.67 100 LYS A C 1
ATOM 741 O O . LYS A 1 120 ? 42.984 24.747 -19.751 1.00 73.22 100 LYS A O 1
ATOM 747 N N . LYS A 1 121 ? 43.067 24.534 -17.511 1.00 70.38 101 LYS A N 1
ATOM 748 C CA . LYS A 1 121 ? 43.413 23.120 -17.594 1.00 74.24 101 LYS A CA 1
ATOM 749 C C . LYS A 1 121 ? 42.273 22.290 -18.169 1.00 73.99 101 LYS A C 1
ATOM 750 O O . LYS A 1 121 ? 42.522 21.233 -18.759 1.00 78.05 101 LYS A O 1
ATOM 756 N N . GLU A 1 122 ? 41.026 22.750 -18.014 1.00 70.78 102 GLU A N 1
ATOM 757 C CA . GLU A 1 122 ? 39.848 22.027 -18.504 1.00 73.21 102 GLU A CA 1
ATOM 758 C C . GLU A 1 122 ? 39.831 20.593 -17.981 1.00 74.14 102 GLU A C 1
ATOM 759 O O . GLU A 1 122 ? 39.436 19.656 -18.679 1.00 78.00 102 GLU A O 1
ATOM 765 N N . SER A 1 123 ? 40.264 20.423 -16.735 1.00 69.85 103 SER A N 1
ATOM 766 C CA . SER A 1 123 ? 40.593 19.114 -16.194 1.00 73.11 103 SER A CA 1
ATOM 767 C C . SER A 1 123 ? 39.799 18.836 -14.926 1.00 72.41 103 SER A C 1
ATOM 768 O O . SER A 1 123 ? 39.653 19.710 -14.067 1.00 68.24 103 SER A O 1
ATOM 771 N N . LYS A 1 124 ? 39.303 17.601 -14.813 1.00 76.72 104 LYS A N 1
ATOM 772 C CA . LYS A 1 124 ? 38.482 17.211 -13.671 1.00 74.33 104 LYS A CA 1
ATOM 773 C C . LYS A 1 124 ? 39.327 16.944 -12.430 1.00 73.89 104 LYS A C 1
ATOM 774 O O . LYS A 1 124 ? 38.921 17.297 -11.317 1.00 70.24 104 LYS A O 1
ATOM 780 N N . LYS A 1 125 ? 40.497 16.319 -12.597 1.00 78.19 105 LYS A N 1
ATOM 781 C CA . LYS A 1 125 ? 41.389 16.101 -11.460 1.00 78.21 105 LYS A CA 1
ATOM 782 C C . LYS A 1 125 ? 41.777 17.421 -10.808 1.00 71.03 105 LYS A C 1
ATOM 783 O O . LYS A 1 125 ? 41.832 17.525 -9.577 1.00 70.10 105 LYS A O 1
ATOM 789 N N . PHE A 1 126 ? 42.039 18.445 -11.621 1.00 66.03 106 PHE A N 1
ATOM 790 C CA . PHE A 1 126 ? 42.481 19.729 -11.088 1.00 61.90 106 PHE A CA 1
ATOM 791 C C . PHE A 1 126 ? 41.341 20.466 -10.395 1.00 58.19 106 PHE A C 1
ATOM 792 O O . PHE A 1 126 ? 41.548 21.102 -9.355 1.00 55.33 106 PHE A O 1
ATOM 800 N N . PHE A 1 127 ? 40.129 20.388 -10.952 1.00 59.04 107 PHE A N 1
ATOM 801 C CA . PHE A 1 127 ? 38.993 21.080 -10.351 1.00 56.14 107 PHE A CA 1
ATOM 802 C C . PHE A 1 127 ? 38.605 20.455 -9.016 1.00 55.62 107 PHE A C 1
ATOM 803 O O . PHE A 1 127 ? 38.192 21.164 -8.092 1.00 52.91 107 PHE A O 1
ATOM 811 N N . LEU A 1 128 ? 38.728 19.132 -8.895 1.00 60.36 108 LEU A N 1
ATOM 812 C CA . LEU A 1 128 ? 38.379 18.477 -7.639 1.00 62.25 108 LEU A CA 1
ATOM 813 C C . LEU A 1 128 ? 39.363 18.842 -6.535 1.00 60.93 108 LEU A C 1
ATOM 814 O O . LEU A 1 128 ? 38.962 19.060 -5.385 1.00 59.14 108 LEU A O 1
ATOM 819 N N . ASP A 1 129 ? 40.657 18.913 -6.863 1.00 62.27 109 ASP A N 1
ATOM 820 C CA . ASP A 1 129 ? 41.634 19.409 -5.900 1.00 60.69 109 ASP A CA 1
ATOM 821 C C . ASP A 1 129 ? 41.337 20.849 -5.508 1.00 55.13 109 ASP A C 1
ATOM 822 O O . ASP A 1 129 ? 41.604 21.253 -4.370 1.00 53.27 109 ASP A O 1
ATOM 827 N N . TYR A 1 130 ? 40.788 21.633 -6.437 1.00 52.54 110 TYR A N 1
ATOM 828 C CA . TYR A 1 130 ? 40.390 23.001 -6.126 1.00 47.58 110 TYR A CA 1
ATOM 829 C C . TYR A 1 130 ? 39.254 23.027 -5.112 1.00 45.89 110 TYR A C 1
ATOM 830 O O . TYR A 1 130 ? 39.246 23.863 -4.202 1.00 43.24 110 TYR A O 1
ATOM 839 N N . CYS A 1 131 ? 38.290 22.112 -5.248 1.00 47.15 111 CYS A N 1
ATOM 840 C CA . CYS A 1 131 ? 37.164 22.075 -4.321 1.00 48.18 111 CYS A CA 1
ATOM 841 C C . CYS A 1 131 ? 37.604 21.644 -2.928 1.00 47.66 111 CYS A C 1
ATOM 842 O O . CYS A 1 131 ? 37.149 22.209 -1.927 1.00 47.93 111 CYS A O 1
ATOM 845 N N . LYS A 1 132 ? 38.476 20.636 -2.844 1.00 47.66 112 LYS A N 1
ATOM 846 C CA . LYS A 1 132 ? 38.982 20.205 -1.544 1.00 49.52 112 LYS A CA 1
ATOM 847 C C . LYS A 1 132 ? 39.747 21.328 -0.857 1.00 48.43 112 LYS A C 1
ATOM 848 O O . LYS A 1 132 ? 39.629 21.518 0.359 1.00 48.56 112 LYS A O 1
ATOM 854 N N . TYR A 1 133 ? 40.538 22.082 -1.623 1.00 46.68 113 TYR A N 1
ATOM 855 C CA . TYR A 1 133 ? 41.232 23.239 -1.068 1.00 44.12 113 TYR A CA 1
ATOM 856 C C . TYR A 1 133 ? 40.237 24.263 -0.534 1.00 41.75 113 TYR A C 1
ATOM 857 O O . TYR A 1 133 ? 40.403 24.789 0.573 1.00 39.54 113 TYR A O 1
ATOM 866 N N . PHE A 1 134 ? 39.185 24.546 -1.306 1.00 40.40 114 PHE A N 1
ATOM 867 C CA . PHE A 1 134 ? 38.170 25.497 -0.863 1.00 39.82 114 PHE A CA 1
ATOM 868 C C . PHE A 1 134 ? 37.429 24.986 0.367 1.00 41.55 114 PHE A C 1
ATOM 869 O O . PHE A 1 134 ? 37.174 25.748 1.307 1.00 41.72 114 PHE A O 1
ATOM 877 N N . GLU A 1 135 ? 37.080 23.696 0.382 1.00 41.53 115 GLU A N 1
ATOM 878 C CA . GLU A 1 135 ? 36.369 23.134 1.528 1.00 45.19 115 GLU A CA 1
ATOM 879 C C . GLU A 1 135 ? 37.216 23.206 2.793 1.00 41.28 115 GLU A C 1
ATOM 880 O O . GLU A 1 135 ? 36.694 23.459 3.885 1.00 37.89 115 GLU A O 1
ATOM 886 N N . ALA A 1 136 ? 38.526 22.983 2.667 1.00 41.68 116 ALA A N 1
ATOM 887 C CA . ALA A 1 136 ? 39.401 23.050 3.832 1.00 40.29 116 ALA A CA 1
ATOM 888 C C . ALA A 1 136 ? 39.522 24.477 4.351 1.00 37.54 116 ALA A C 1
ATOM 889 O O . ALA A 1 136 ? 39.505 24.703 5.566 1.00 37.62 116 ALA A O 1
ATOM 891 N N . LEU A 1 137 ? 39.644 25.451 3.445 1.00 37.08 117 LEU A N 1
ATOM 892 C CA . LEU A 1 137 ? 39.706 26.851 3.856 1.00 36.65 117 LEU A CA 1
ATOM 893 C C . LEU A 1 137 ? 38.454 27.254 4.623 1.00 37.63 117 LEU A C 1
ATOM 894 O O . LEU A 1 137 ? 38.535 27.903 5.671 1.00 37.70 117 LEU A O 1
ATOM 899 N N . VAL A 1 138 ? 37.281 26.882 4.107 1.00 38.68 118 VAL A N 1
ATOM 900 C CA . 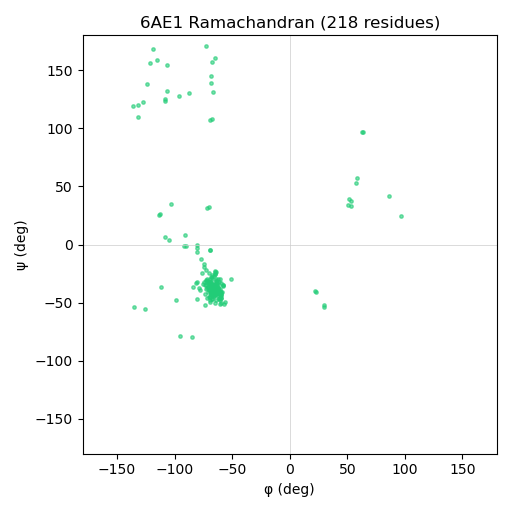VAL A 1 138 ? 36.033 27.223 4.781 1.00 39.51 118 VAL A CA 1
ATOM 901 C C . VAL A 1 138 ? 35.920 26.476 6.103 1.00 40.28 118 VAL A C 1
ATOM 902 O O . VAL A 1 138 ? 35.435 27.024 7.100 1.00 38.00 118 VAL A O 1
ATOM 906 N N . ALA A 1 139 ? 36.378 25.222 6.138 1.00 41.20 119 ALA A N 1
ATOM 907 C CA . ALA A 1 139 ? 36.338 24.454 7.378 1.00 42.57 119 ALA A CA 1
ATOM 908 C C . ALA A 1 139 ? 37.194 25.103 8.458 1.00 43.50 119 ALA A C 1
ATOM 909 O O . ALA A 1 139 ? 36.769 25.211 9.614 1.00 47.55 119 ALA A O 1
ATOM 911 N N . TYR A 1 140 ? 38.403 25.544 8.101 1.00 39.92 120 TYR A N 1
ATOM 912 C CA . TYR A 1 140 ? 39.248 26.226 9.076 1.00 41.96 120 TYR A CA 1
ATOM 913 C C . TYR A 1 140 ? 38.690 27.597 9.434 1.00 42.95 120 TYR A C 1
ATOM 914 O O . TYR A 1 140 ? 38.840 28.045 10.577 1.00 43.77 120 TYR A O 1
ATOM 923 N N . ALA A 1 141 ? 38.046 28.275 8.480 1.00 38.82 121 ALA A N 1
ATOM 924 C CA . ALA A 1 141 ? 37.408 29.550 8.788 1.00 39.75 121 ALA A CA 1
ATOM 925 C C . ALA A 1 141 ? 36.266 29.364 9.778 1.00 42.63 121 ALA A C 1
ATOM 926 O O . ALA A 1 141 ? 36.098 30.168 10.702 1.00 46.43 121 ALA A O 1
ATOM 928 N N . LYS A 1 142 ? 35.471 28.306 9.601 1.00 40.82 122 LYS A N 1
ATOM 929 C CA . LYS A 1 142 ? 34.378 28.035 10.528 1.00 44.12 122 LYS A CA 1
ATOM 930 C C . LYS A 1 142 ? 34.905 27.713 11.921 1.00 51.60 122 LYS A C 1
ATOM 931 O O . LYS A 1 142 ? 34.303 28.105 12.928 1.00 56.09 122 LYS A O 1
ATOM 937 N N . TYR A 1 143 ? 36.035 27.008 11.998 1.00 52.35 123 TYR A N 1
ATOM 938 C CA . TYR A 1 143 ? 36.597 26.639 13.292 1.00 55.24 123 TYR A CA 1
ATOM 939 C C . TYR A 1 143 ? 37.130 27.861 14.032 1.00 55.07 123 TYR A C 1
ATOM 940 O O . TYR A 1 143 ? 36.850 28.050 15.222 1.00 57.28 123 TYR A O 1
ATOM 949 N N . TYR A 1 144 ? 37.901 28.702 13.345 1.00 52.66 124 TYR A N 1
ATOM 950 C CA . TYR A 1 144 ? 38.463 29.901 13.953 1.00 55.78 124 TYR A CA 1
ATOM 951 C C . TYR A 1 144 ? 37.472 31.055 14.016 1.00 59.67 124 TYR A C 1
ATOM 952 O O . TYR A 1 144 ? 37.812 32.111 14.559 1.00 61.68 124 TYR A O 1
ATOM 961 N N . GLN A 1 145 ? 36.269 30.879 13.481 1.00 61.39 125 GLN A N 1
ATOM 962 C CA . GLN A 1 145 ? 35.250 31.922 13.476 1.00 62.21 125 GLN A CA 1
ATOM 963 C C . GLN A 1 145 ? 34.865 32.346 14.890 1.00 64.41 125 GLN A C 1
ATOM 964 O O . GLN A 1 145 ? 34.470 31.517 15.710 1.00 66.20 125 GLN A O 1
ATOM 978 N N . THR B 1 22 ? 17.834 4.356 24.724 1.00 72.57 2 THR B N 1
ATOM 979 C CA . THR B 1 22 ? 18.946 4.575 23.810 1.00 69.08 2 THR B CA 1
ATOM 980 C C . THR B 1 22 ? 19.191 6.073 23.714 1.00 65.78 2 THR B C 1
ATOM 981 O O . THR B 1 22 ? 18.256 6.848 23.500 1.00 65.32 2 THR B O 1
ATOM 985 N N . PHE B 1 23 ? 20.446 6.476 23.875 1.00 64.77 3 PHE B N 1
ATOM 986 C CA . PHE B 1 23 ? 20.763 7.885 24.063 1.00 64.71 3 PHE B CA 1
ATOM 987 C C . PHE B 1 23 ? 20.692 8.683 22.767 1.00 59.39 3 PHE B C 1
ATOM 988 O O . PHE B 1 23 ? 20.468 9.897 22.813 1.00 58.74 3 PHE B O 1
ATOM 996 N N . ALA B 1 24 ? 20.868 8.036 21.612 1.00 54.39 4 ALA B N 1
ATOM 997 C CA . ALA B 1 24 ? 20.667 8.737 20.347 1.00 51.27 4 ALA B CA 1
ATOM 998 C C . ALA B 1 24 ? 19.224 9.204 20.206 1.00 47.59 4 ALA B C 1
ATOM 999 O O . ALA B 1 24 ? 18.964 10.294 19.682 1.00 46.63 4 ALA B O 1
ATOM 1001 N N . HIS B 1 25 ? 18.272 8.391 20.668 1.00 47.25 5 HIS B N 1
ATOM 1002 C CA . HIS B 1 25 ? 16.872 8.802 20.677 1.00 45.66 5 HIS B CA 1
ATOM 1003 C C . HIS B 1 25 ? 16.663 9.999 21.597 1.00 45.18 5 HIS B C 1
ATOM 1004 O O . HIS B 1 25 ? 16.025 10.988 21.217 1.00 43.79 5 HIS B O 1
ATOM 1011 N N . GLU B 1 26 ? 17.201 9.925 22.817 1.00 45.39 6 GLU B N 1
ATOM 1012 C CA . GLU B 1 26 ? 17.017 11.008 23.777 1.00 47.25 6 GLU B CA 1
ATOM 1013 C C . GLU B 1 26 ? 17.662 12.298 23.288 1.00 47.64 6 GLU B C 1
ATOM 1014 O O . GLU B 1 26 ? 17.114 13.387 23.489 1.00 49.75 6 GLU B O 1
ATOM 1020 N N . VAL B 1 27 ? 18.828 12.196 22.643 1.00 44.74 7 VAL B N 1
ATOM 1021 C CA . VAL B 1 27 ? 19.477 13.381 22.088 1.00 51.95 7 VAL B CA 1
ATOM 1022 C C . VAL B 1 27 ? 18.567 14.050 21.065 1.00 49.44 7 VAL B C 1
ATOM 1023 O O . VAL B 1 27 ? 18.315 15.259 21.125 1.00 48.79 7 VAL B O 1
ATOM 1027 N N . VAL B 1 28 ? 18.055 13.266 20.114 1.00 48.52 8 VAL B N 1
ATOM 1028 C CA . VAL B 1 28 ? 17.1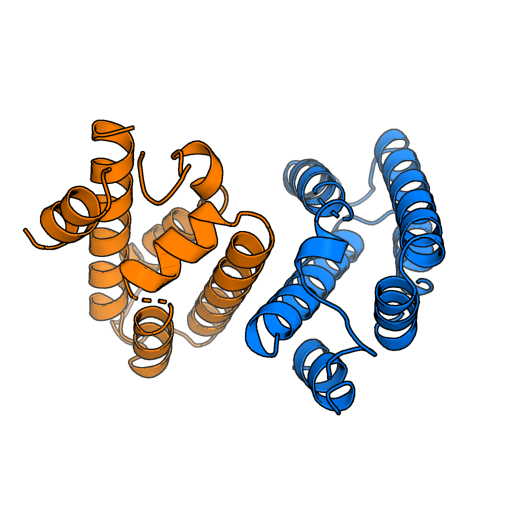77 13.812 19.084 1.00 48.00 8 VAL B CA 1
ATOM 1029 C C . VAL B 1 28 ? 15.869 14.295 19.696 1.00 50.03 8 VAL B C 1
ATOM 1030 O O . VAL B 1 28 ? 15.380 15.383 19.367 1.00 49.10 8 VAL B O 1
ATOM 1034 N N . LYS B 1 29 ? 15.288 13.503 20.603 1.00 52.70 9 LYS B N 1
ATOM 1035 C CA . LYS B 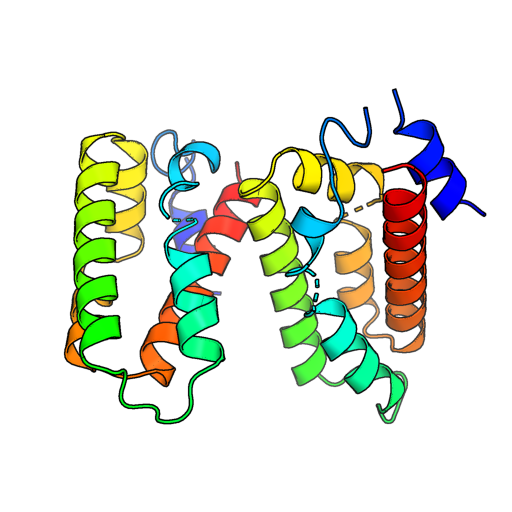1 29 ? 14.015 13.876 21.210 1.00 54.13 9 LYS B CA 1
ATOM 1036 C C . LYS B 1 29 ? 14.138 15.167 22.007 1.00 53.48 9 LYS B C 1
ATOM 1037 O O . LYS B 1 29 ? 13.252 16.027 21.948 1.00 54.86 9 LYS B O 1
ATOM 1043 N N . SER B 1 30 ? 15.232 15.327 22.753 1.00 53.31 10 SER B N 1
ATOM 1044 C CA . SER B 1 30 ? 15.439 16.550 23.520 1.00 57.64 10 SER B CA 1
ATOM 1045 C C . SER B 1 30 ? 15.712 17.761 22.641 1.00 59.60 10 SER B C 1
ATOM 1046 O O . SER B 1 30 ? 15.814 18.874 23.168 1.00 63.06 10 SER B O 1
ATOM 1049 N N . ASN B 1 31 ? 15.832 17.579 21.326 1.00 58.03 11 ASN B N 1
ATOM 1050 C CA . ASN B 1 31 ? 16.058 18.677 20.395 1.00 56.80 11 ASN B CA 1
ATOM 1051 C C . ASN B 1 31 ? 14.868 18.888 19.464 1.00 58.85 11 ASN B C 1
ATOM 1052 O O . ASN B 1 31 ? 15.020 19.411 18.358 1.00 57.80 11 ASN B O 1
ATOM 1057 N N . VAL B 1 32 ? 13.679 18.482 19.902 1.00 62.19 12 VAL B N 1
ATOM 1058 C CA . VAL B 1 32 ? 12.438 18.721 19.177 1.00 64.86 12 VAL B CA 1
ATOM 1059 C C . VAL B 1 32 ? 11.644 19.773 19.937 1.00 69.36 12 VAL B C 1
ATOM 1060 O O . VAL B 1 32 ? 11.388 19.618 21.138 1.00 71.22 12 VAL B O 1
ATOM 1064 N N . LYS B 1 33 ? 11.266 20.843 19.246 1.00 71.84 13 LYS B N 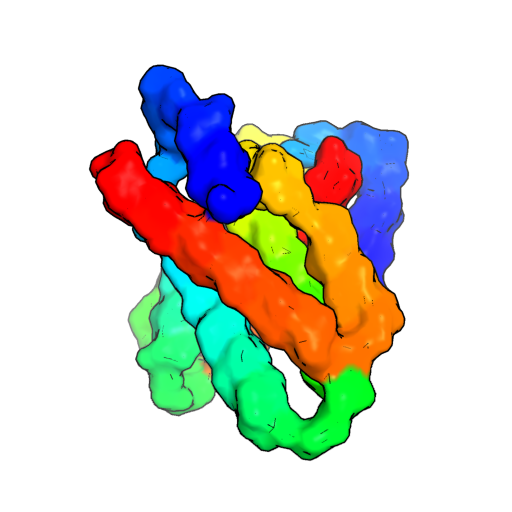1
ATOM 1065 C CA . LYS B 1 33 ? 10.507 21.922 19.867 1.00 77.11 13 LYS B CA 1
ATOM 1066 C C . LYS B 1 33 ? 9.350 22.363 18.975 1.00 77.00 13 LYS B C 1
ATOM 1067 O O . LYS B 1 33 ? 9.122 21.789 17.911 1.00 74.14 13 LYS B O 1
ATOM 1073 N N . VAL B 1 45 ? 11.848 23.340 14.669 1.00 71.09 25 VAL B N 1
ATOM 1074 C CA . VAL B 1 45 ? 11.060 22.260 15.249 1.00 70.88 25 VAL B CA 1
ATOM 1075 C C . VAL B 1 45 ? 11.959 21.056 15.535 1.00 66.06 25 VAL B C 1
ATOM 1076 O O . VAL B 1 45 ? 11.786 20.366 16.539 1.00 67.38 25 VAL B O 1
ATOM 1080 N N . LEU B 1 46 ? 12.937 20.819 14.663 1.00 61.89 26 LEU B N 1
ATOM 1081 C CA . LEU B 1 46 ? 13.905 19.740 14.838 1.00 56.81 26 LEU B CA 1
ATOM 1082 C C . LEU B 1 46 ? 15.297 20.310 14.609 1.00 51.75 26 LEU B C 1
ATOM 1083 O O . LEU B 1 46 ? 15.650 20.652 13.476 1.00 52.50 26 LEU B O 1
ATOM 1088 N N . PHE B 1 47 ? 16.084 20.410 15.683 1.00 50.36 27 PHE B N 1
ATOM 1089 C CA . PHE B 1 47 ? 17.413 21.022 15.633 1.00 51.45 27 PHE B CA 1
ATOM 1090 C C . PHE B 1 47 ? 17.365 22.392 14.965 1.00 57.18 27 PHE B C 1
ATOM 1091 O O . PHE B 1 47 ? 18.297 22.790 14.261 1.00 57.38 27 PHE B O 1
ATOM 1099 N N . ASN B 1 48 ? 16.260 23.109 15.177 1.00 60.77 28 ASN B N 1
ATOM 1100 C CA . ASN B 1 48 ? 16.040 24.445 14.626 1.00 63.85 28 ASN B CA 1
ATOM 1101 C C . ASN B 1 48 ? 16.126 24.435 13.098 1.00 60.23 28 ASN B C 1
ATOM 1102 O O . ASN B 1 48 ? 16.927 25.143 12.483 1.00 62.06 28 ASN B O 1
ATOM 1107 N N . GLY B 1 49 ? 15.280 23.603 12.495 1.00 56.80 29 GLY B N 1
ATOM 1108 C CA . GLY B 1 49 ? 15.134 23.593 11.054 1.00 57.55 29 GLY B CA 1
ATOM 1109 C C . GLY B 1 49 ? 15.934 22.543 10.320 1.00 58.14 29 GLY B C 1
ATOM 1110 O O . GLY B 1 49 ? 16.237 22.728 9.135 1.00 59.40 29 GLY B O 1
ATOM 1111 N N . LEU B 1 50 ? 16.286 21.443 10.977 1.00 55.93 30 LEU B N 1
ATOM 1112 C CA . LEU B 1 50 ? 17.078 20.395 10.349 1.00 50.47 30 LEU B CA 1
ATOM 1113 C C . LEU B 1 50 ? 16.171 19.402 9.635 1.00 49.79 30 LEU B C 1
ATOM 1114 O O . LEU B 1 50 ? 15.187 18.922 10.208 1.00 52.57 30 LEU B O 1
ATOM 1119 N N . THR B 1 51 ? 16.500 19.110 8.383 1.00 48.68 31 THR B N 1
ATOM 1120 C CA . THR B 1 51 ? 15.898 18.021 7.636 1.00 49.42 31 THR B CA 1
ATOM 1121 C C . THR B 1 51 ? 17.000 17.063 7.207 1.00 48.55 31 THR B C 1
ATOM 1122 O O . THR B 1 51 ? 18.170 17.440 7.104 1.00 48.03 31 THR B O 1
ATOM 1126 N N . THR B 1 52 ? 16.617 15.809 6.966 1.00 49.64 32 THR B N 1
ATOM 1127 C CA . THR B 1 52 ? 17.608 14.805 6.601 1.00 50.59 32 THR B CA 1
ATOM 1128 C C . THR B 1 52 ? 18.262 15.100 5.258 1.00 51.31 32 THR B C 1
ATOM 1129 O O . THR B 1 52 ? 19.387 14.651 5.023 1.00 50.58 32 THR B O 1
ATOM 1133 N N . SER B 1 53 ? 17.602 15.863 4.383 1.00 52.33 33 SER B N 1
ATOM 1134 C CA . SER B 1 53 ? 18.198 16.185 3.093 1.00 53.15 33 SER B CA 1
ATOM 1135 C C . SER B 1 53 ? 19.446 17.044 3.236 1.00 50.29 33 SER B C 1
ATOM 1136 O O . SER B 1 53 ? 20.290 17.048 2.334 1.00 50.87 33 SER B O 1
ATOM 1139 N N . LYS B 1 54 ? 19.587 17.761 4.350 1.00 48.01 34 LYS B N 1
ATOM 1140 C CA . LYS B 1 54 ? 20.759 18.595 4.583 1.00 48.09 34 LYS B CA 1
ATOM 1141 C C . LYS B 1 54 ? 21.963 17.806 5.081 1.00 45.56 34 LYS B C 1
ATOM 1142 O O . LYS B 1 54 ? 23.050 18.381 5.203 1.00 47.30 34 LYS B O 1
ATOM 1148 N N . LEU B 1 55 ? 21.802 16.515 5.368 1.00 44.02 35 LEU B N 1
ATOM 1149 C CA . LEU B 1 55 ? 22.891 15.675 5.845 1.00 45.63 35 LEU B CA 1
ATOM 1150 C C . LEU B 1 55 ? 23.354 14.668 4.802 1.00 47.89 35 LEU B C 1
ATOM 1151 O O . LEU B 1 55 ? 24.194 13.815 5.110 1.00 48.26 35 LEU B O 1
ATOM 1156 N N . ARG B 1 56 ? 22.832 14.747 3.575 1.00 50.25 36 ARG B N 1
ATOM 1157 C CA . ARG B 1 56 ? 23.099 13.705 2.589 1.00 52.85 36 ARG B CA 1
ATOM 1158 C C . ARG B 1 56 ? 24.572 13.656 2.206 1.00 52.45 36 ARG B C 1
ATOM 1159 O O . ARG B 1 56 ? 25.134 12.568 2.037 1.00 54.17 36 ARG B O 1
ATOM 1167 N N . ASN B 1 57 ? 25.217 14.817 2.069 1.00 51.62 37 ASN B N 1
ATOM 1168 C CA . ASN B 1 57 ? 26.648 14.828 1.779 1.00 51.91 37 ASN B CA 1
ATOM 1169 C C . ASN B 1 57 ? 27.435 14.126 2.878 1.00 51.26 37 ASN B C 1
ATOM 1170 O O . ASN B 1 57 ? 28.377 13.377 2.597 1.00 55.89 37 ASN B O 1
ATOM 1175 N N . LEU B 1 58 ? 27.057 14.350 4.138 1.00 47.00 38 LEU B N 1
ATOM 1176 C CA . LEU B 1 58 ? 27.741 13.684 5.242 1.00 47.18 38 LEU B CA 1
ATOM 1177 C C . LEU B 1 58 ? 27.399 12.201 5.288 1.00 46.91 38 LEU B C 1
ATOM 1178 O O . LEU B 1 58 ? 28.249 11.372 5.633 1.00 46.93 38 LEU B O 1
ATOM 1191 N N . GLU B 1 60 ? 26.674 10.252 2.699 1.00 50.43 40 GLU B N 1
ATOM 1192 C CA . GLU B 1 60 ? 27.414 9.572 1.641 1.00 54.47 40 GLU B CA 1
ATOM 1193 C C . GLU B 1 60 ? 28.865 9.348 2.044 1.00 55.80 40 GLU B C 1
ATOM 1194 O O . GLU B 1 60 ? 29.432 8.280 1.785 1.00 59.90 40 GLU B O 1
ATOM 1200 N N . GLN B 1 61 ? 29.483 10.344 2.682 1.00 54.06 41 GLN B N 1
ATOM 1201 C CA . GLN B 1 61 ? 30.876 10.201 3.092 1.00 55.58 41 GLN B CA 1
ATOM 1202 C C . GLN B 1 61 ? 31.010 9.226 4.255 1.00 52.12 41 GLN B C 1
ATOM 1203 O O . GLN B 1 61 ? 31.976 8.456 4.317 1.00 51.91 41 GLN B O 1
ATOM 1209 N N . VAL B 1 62 ? 30.049 9.236 5.181 1.00 49.93 42 VAL B N 1
ATOM 1210 C CA . VAL B 1 62 ? 30.083 8.291 6.294 1.00 49.40 42 VAL B CA 1
ATOM 1211 C C . VAL B 1 62 ? 29.878 6.866 5.792 1.00 52.69 42 VAL B C 1
ATOM 1212 O O . VAL B 1 62 ? 30.568 5.935 6.227 1.00 54.28 42 VAL B O 1
ATOM 1216 N N . ASN B 1 63 ? 28.938 6.673 4.862 1.00 54.21 43 ASN B N 1
ATOM 1217 C CA . ASN B 1 63 ? 28.670 5.335 4.343 1.00 57.36 43 ASN B CA 1
ATOM 1218 C C . ASN B 1 63 ? 29.874 4.777 3.595 1.00 59.83 43 ASN B C 1
ATOM 1219 O O . ASN B 1 63 ? 30.141 3.570 3.645 1.00 60.42 43 ASN B O 1
ATOM 1224 N N . ARG B 1 64 ? 30.613 5.638 2.893 1.00 61.17 44 ARG B N 1
ATOM 1225 C CA . ARG B 1 64 ? 31.794 5.178 2.171 1.00 64.95 44 ARG B CA 1
ATOM 1226 C C . ARG B 1 64 ? 32.892 4.739 3.132 1.00 65.08 44 ARG B C 1
ATOM 1227 O O . ARG B 1 64 ? 33.525 3.697 2.926 1.00 67.60 44 ARG B O 1
ATOM 1235 N N . LEU B 1 65 ? 33.127 5.516 4.191 1.00 59.50 45 LEU B N 1
ATOM 1236 C CA . LEU B 1 65 ? 34.162 5.155 5.154 1.00 61.83 45 LEU B CA 1
ATOM 1237 C C . LEU B 1 65 ? 33.755 3.951 5.993 1.00 64.97 45 LEU B C 1
ATOM 1238 O O . LEU B 1 65 ? 34.617 3.166 6.405 1.00 68.14 45 LEU B O 1
ATOM 1243 N N . TYR B 1 66 ? 32.457 3.788 6.256 1.00 64.36 46 TYR B N 1
ATOM 1244 C CA . TYR B 1 66 ? 32.000 2.639 7.032 1.00 68.15 46 TYR B CA 1
ATOM 1245 C C . TYR B 1 66 ? 32.204 1.339 6.263 1.00 68.78 46 TYR B C 1
ATOM 1246 O O . TYR B 1 66 ? 32.595 0.321 6.846 1.00 69.97 46 TYR B O 1
ATOM 1255 N N . THR B 1 67 ? 31.943 1.354 4.953 1.00 68.10 47 THR B N 1
ATOM 1256 C CA . THR B 1 67 ? 32.144 0.155 4.145 1.00 69.77 47 THR B CA 1
ATOM 1257 C C . THR B 1 67 ? 33.618 -0.224 4.079 1.00 70.05 47 THR B C 1
ATOM 1258 O O . THR B 1 67 ? 33.968 -1.403 4.215 1.00 74.26 47 THR B O 1
ATOM 1262 N N . ILE B 1 68 ? 34.495 0.761 3.873 1.00 66.40 48 ILE B N 1
ATOM 1263 C CA . ILE B 1 68 ? 35.930 0.492 3.861 1.00 69.21 48 ILE B CA 1
ATOM 1264 C C . ILE B 1 68 ? 36.382 -0.026 5.220 1.00 74.62 48 ILE B C 1
ATOM 1265 O O . ILE B 1 68 ? 37.255 -0.898 5.312 1.00 79.47 48 ILE B O 1
ATOM 1270 N N . ALA B 1 69 ? 35.786 0.490 6.296 1.00 75.14 49 ALA B N 1
ATOM 1271 C CA . ALA B 1 69 ? 36.159 0.043 7.633 1.00 78.09 49 ALA B CA 1
ATOM 1272 C C . ALA B 1 69 ? 35.648 -1.366 7.907 1.00 84.03 49 ALA B C 1
ATOM 1273 O O . ALA B 1 69 ? 36.385 -2.211 8.422 1.00 87.07 49 ALA B O 1
ATOM 1275 N N . PHE B 1 70 ? 34.386 -1.639 7.568 1.00 85.96 50 PHE B N 1
ATOM 1276 C CA . PHE B 1 70 ? 33.829 -2.970 7.802 1.00 93.21 50 PHE B CA 1
ATOM 1277 C C . PHE B 1 70 ? 34.649 -4.042 7.094 1.00 97.48 50 PHE B C 1
ATOM 1278 O O . PHE B 1 70 ? 34.806 -5.157 7.608 1.00 100.99 50 PHE B O 1
ATOM 1286 N N . ASN B 1 71 ? 35.182 -3.719 5.916 1.00 96.55 51 ASN B N 1
ATOM 1287 C CA . ASN B 1 71 ? 36.023 -4.621 5.143 1.00 102.03 51 ASN B CA 1
ATOM 1288 C C . ASN B 1 71 ? 37.505 -4.475 5.463 1.00 106.35 51 ASN B C 1
ATOM 1289 O O . ASN B 1 71 ? 38.334 -5.069 4.767 1.00 108.84 51 ASN B O 1
ATOM 1294 N N . SER B 1 72 ? 37.859 -3.704 6.488 1.00 108.54 52 SER B N 1
ATOM 1295 C CA . SER B 1 72 ? 39.264 -3.482 6.794 1.00 114.70 52 SER B CA 1
ATOM 1296 C C . SER B 1 72 ? 39.892 -4.740 7.395 1.00 126.43 52 SER B C 1
ATOM 1297 O O . SER B 1 72 ? 39.214 -5.716 7.730 1.00 131.90 52 SER B O 1
ATOM 1300 N N . ASN B 1 73 ? 41.217 -4.701 7.533 1.00 129.58 53 ASN B N 1
ATOM 1301 C CA . ASN B 1 73 ? 41.972 -5.849 8.019 1.00 139.26 53 ASN B CA 1
ATOM 1302 C C . ASN B 1 73 ? 41.994 -5.895 9.542 1.00 138.54 53 ASN B C 1
ATOM 1303 O O . ASN B 1 73 ? 41.239 -6.653 10.159 1.00 139.34 53 ASN B O 1
ATOM 1308 N N . GLU B 1 74 ? 42.854 -5.085 10.150 1.00 132.12 54 GLU B N 1
ATOM 1309 C CA . GLU B 1 74 ? 43.063 -5.067 11.589 1.00 127.43 54 GLU B CA 1
ATOM 1310 C C . GLU B 1 74 ? 42.431 -3.816 12.189 1.00 117.30 54 GLU B C 1
ATOM 1311 O O . GLU B 1 74 ? 42.238 -2.805 11.507 1.00 113.38 54 GLU B O 1
ATOM 1317 N N . ASP B 1 75 ? 42.083 -3.908 13.479 1.00 112.98 55 ASP B N 1
ATOM 1318 C CA . ASP B 1 75 ? 41.514 -2.772 14.200 1.00 104.15 55 ASP B CA 1
ATOM 1319 C C . ASP B 1 75 ? 42.352 -1.508 14.042 1.00 97.94 55 ASP B C 1
ATOM 1320 O O . ASP B 1 75 ? 41.813 -0.396 14.084 1.00 94.13 55 ASP B O 1
ATOM 1325 N N . GLN B 1 76 ? 43.663 -1.653 13.864 1.00 97.15 56 GLN B N 1
ATOM 1326 C CA . GLN B 1 76 ? 44.531 -0.510 13.606 1.00 93.29 56 GLN B CA 1
ATOM 1327 C C . GLN B 1 76 ? 44.205 0.069 12.235 1.00 90.43 56 GLN B C 1
ATOM 1328 O O . GLN B 1 76 ? 44.517 -0.538 11.205 1.00 93.36 56 GLN B O 1
ATOM 1334 N N . LEU B 1 77 ? 43.567 1.237 12.218 1.00 85.67 57 LEU B N 1
ATOM 1335 C CA . LEU B 1 77 ? 43.240 1.897 10.961 1.00 82.42 57 LEU B CA 1
ATOM 1336 C C . LEU B 1 77 ? 44.518 2.336 10.256 1.00 85.21 57 LEU B C 1
ATOM 1337 O O . LEU B 1 77 ? 45.398 2.947 10.870 1.00 86.05 57 LEU B O 1
ATOM 1342 N N . ASN B 1 78 ? 44.623 2.021 8.967 1.00 87.67 58 ASN B N 1
ATOM 1343 C CA . ASN B 1 78 ? 45.799 2.414 8.207 1.00 93.61 58 ASN B CA 1
ATOM 1344 C C . ASN B 1 78 ? 45.846 3.931 8.045 1.00 93.08 58 ASN B C 1
ATOM 1345 O O . ASN B 1 78 ? 44.828 4.625 8.125 1.00 89.03 58 ASN B O 1
ATOM 1350 N N . GLU B 1 79 ? 47.057 4.445 7.810 1.00 98.19 59 GLU B N 1
ATOM 1351 C CA . GLU B 1 79 ? 47.261 5.891 7.803 1.00 99.13 59 GLU B CA 1
ATOM 1352 C C . GLU B 1 79 ? 46.515 6.573 6.663 1.00 96.09 59 GLU B C 1
ATOM 1353 O O . GLU B 1 79 ? 46.186 7.760 6.768 1.00 93.11 59 GLU B O 1
ATOM 1359 N N . GLU B 1 80 ? 46.237 5.854 5.573 1.00 96.95 60 GLU B N 1
ATOM 1360 C CA . GLU B 1 80 ? 45.448 6.442 4.497 1.00 93.67 60 GLU B CA 1
ATOM 1361 C C . GLU B 1 80 ? 43.972 6.540 4.857 1.00 86.59 60 GLU B C 1
ATOM 1362 O O . GLU B 1 80 ? 43.246 7.324 4.236 1.00 85.26 60 GLU B O 1
ATOM 1368 N N . PHE B 1 81 ? 43.514 5.770 5.846 1.00 80.95 61 PHE B N 1
ATOM 1369 C CA . PHE B 1 81 ? 42.141 5.900 6.318 1.00 72.40 61 PHE B CA 1
ATOM 1370 C C . PHE B 1 81 ? 41.981 7.065 7.285 1.00 71.57 61 PHE B C 1
ATOM 1371 O O . PHE B 1 81 ? 40.912 7.684 7.327 1.00 69.29 61 PHE B O 1
ATOM 1379 N N . ILE B 1 82 ? 43.018 7.371 8.070 1.00 72.73 62 ILE B N 1
ATOM 1380 C CA . ILE B 1 82 ? 42.952 8.511 8.980 1.00 70.55 62 ILE B CA 1
ATOM 1381 C C . ILE B 1 82 ? 42.822 9.808 8.190 1.00 71.04 62 ILE B C 1
ATOM 1382 O O . ILE B 1 82 ? 42.037 10.694 8.549 1.00 71.64 62 ILE B O 1
ATOM 1387 N N . ASP B 1 83 ? 43.581 9.933 7.097 1.00 83.52 63 ASP B N 1
ATOM 1388 C CA . ASP B 1 83 ? 43.456 11.107 6.236 1.00 81.20 63 ASP B CA 1
ATOM 1389 C C . ASP B 1 83 ? 42.032 11.257 5.715 1.00 75.20 63 ASP B C 1
ATOM 1390 O O . ASP B 1 83 ? 41.534 12.378 5.558 1.00 71.32 63 ASP B O 1
ATOM 1395 N N . GLU B 1 84 ? 41.362 10.136 5.441 1.00 74.88 64 GLU B N 1
ATOM 1396 C CA . GLU B 1 84 ? 39.958 10.194 5.050 1.00 72.57 64 GLU B CA 1
ATOM 1397 C C . GLU B 1 84 ? 39.085 10.650 6.212 1.00 66.78 64 GLU B C 1
ATOM 1398 O O . GLU B 1 84 ? 38.134 11.417 6.019 1.00 63.54 64 GLU B O 1
ATOM 1404 N N . LEU B 1 85 ? 39.396 10.191 7.427 1.00 64.97 65 LEU B N 1
ATOM 1405 C CA . LEU B 1 85 ? 38.650 10.632 8.600 1.00 59.59 65 LEU B CA 1
ATOM 1406 C C . LEU B 1 85 ? 38.841 12.119 8.860 1.00 56.53 65 LEU B C 1
ATOM 1407 O O . LEU B 1 85 ? 37.911 12.791 9.320 1.00 53.79 65 LEU B O 1
ATOM 1412 N N . GLU B 1 86 ? 40.032 12.650 8.575 1.00 58.61 66 GLU B N 1
ATOM 1413 C CA . GLU B 1 86 ? 40.254 14.081 8.742 1.00 59.89 66 GLU B CA 1
ATOM 1414 C C . GLU B 1 86 ? 39.545 14.882 7.660 1.00 60.36 66 GLU B C 1
ATOM 1415 O O . GLU B 1 86 ? 39.119 16.016 7.909 1.00 59.19 66 GLU B O 1
ATOM 1421 N N . TYR B 1 87 ? 39.407 14.317 6.457 1.00 62.16 67 TYR B N 1
ATOM 1422 C CA . TYR B 1 87 ? 38.589 14.963 5.438 1.00 60.35 67 TYR B CA 1
ATOM 1423 C C . TYR B 1 87 ? 37.114 14.920 5.807 1.00 53.08 67 TYR B C 1
ATOM 1424 O O . TYR B 1 87 ? 36.361 15.836 5.457 1.00 51.74 67 TYR B O 1
ATOM 1433 N N . LEU B 1 88 ? 36.684 13.867 6.506 1.00 51.01 68 LEU B N 1
ATOM 1434 C CA . LEU B 1 88 ? 35.322 13.833 7.026 1.00 47.40 68 LEU B CA 1
ATOM 1435 C C . LEU B 1 88 ? 35.102 14.947 8.040 1.00 43.62 68 LEU B C 1
ATOM 1436 O O . LEU B 1 88 ? 34.048 15.594 8.047 1.00 44.07 68 LEU B O 1
ATOM 1441 N N . LYS B 1 89 ? 36.092 15.189 8.902 1.00 41.80 69 LYS B N 1
ATOM 1442 C CA . LYS B 1 89 ? 35.996 16.291 9.853 1.00 41.87 69 LYS B CA 1
ATOM 1443 C C . LYS B 1 89 ? 35.930 17.632 9.133 1.00 43.64 69 LYS B C 1
ATOM 1444 O O . LYS B 1 89 ? 35.187 18.531 9.545 1.00 40.94 69 LYS B O 1
ATOM 1450 N N . ILE B 1 90 ? 36.697 17.781 8.049 1.00 46.42 70 ILE B N 1
ATOM 1451 C CA . ILE B 1 90 ? 36.628 18.997 7.244 1.00 46.49 70 ILE B CA 1
ATOM 1452 C C . ILE B 1 90 ? 35.230 19.172 6.664 1.00 45.15 70 ILE B C 1
ATOM 1453 O O . ILE B 1 90 ? 34.685 20.282 6.640 1.00 46.22 70 ILE B O 1
ATOM 1458 N N . LYS B 1 91 ? 34.624 18.076 6.197 1.00 44.75 71 LYS B N 1
ATOM 1459 C CA . LYS B 1 91 ? 33.263 18.147 5.674 1.00 48.15 71 LYS B CA 1
ATOM 1460 C C . LYS B 1 91 ? 32.275 18.547 6.761 1.00 47.30 71 LYS B C 1
ATOM 1461 O O . LYS B 1 91 ? 31.337 19.312 6.505 1.00 49.18 71 LYS B O 1
ATOM 1467 N N . PHE B 1 92 ? 32.467 18.036 7.981 1.00 46.22 72 PHE B N 1
ATOM 1468 C CA . PHE B 1 92 ? 31.590 18.397 9.091 1.00 43.11 72 PHE B CA 1
ATOM 1469 C C . PHE B 1 92 ? 31.568 19.905 9.302 1.00 41.77 72 PHE B C 1
ATOM 1470 O O . PHE B 1 92 ? 30.497 20.520 9.358 1.00 41.21 72 PHE B O 1
ATOM 1478 N N . TYR B 1 93 ? 32.748 20.519 9.414 1.00 40.58 73 TYR B N 1
ATOM 1479 C CA . TYR B 1 93 ? 32.816 21.965 9.594 1.00 41.67 73 TYR B CA 1
ATOM 1480 C C . TYR B 1 93 ? 32.304 22.700 8.363 1.00 44.51 73 TYR B C 1
ATOM 1481 O O . TYR B 1 93 ? 31.687 23.765 8.481 1.00 46.19 73 TYR B O 1
ATOM 1490 N N . TYR B 1 94 ? 32.555 22.149 7.173 1.00 40.92 74 TYR B N 1
ATOM 1491 C CA . TYR B 1 94 ? 32.086 22.782 5.945 1.00 40.14 74 TYR B CA 1
ATOM 1492 C C . TYR B 1 94 ? 30.564 22.796 5.886 1.00 41.98 74 TYR B C 1
ATOM 1493 O O . TYR B 1 94 ? 29.951 23.840 5.633 1.00 42.12 74 TYR B O 1
ATOM 1502 N N . GLU B 1 95 ? 29.935 21.641 6.119 1.00 42.35 75 GLU B N 1
ATOM 1503 C CA . GLU B 1 95 ? 28.477 21.581 6.116 1.00 42.56 75 GLU B CA 1
ATOM 1504 C C . GLU B 1 95 ? 27.880 22.353 7.285 1.00 42.79 75 GLU B C 1
ATOM 1505 O O . GLU B 1 95 ? 26.765 22.875 7.174 1.00 42.69 75 GLU B O 1
ATOM 1511 N N . ALA B 1 96 ? 28.601 22.438 8.406 1.00 43.41 76 ALA B N 1
ATOM 1512 C CA . ALA B 1 96 ? 28.112 23.220 9.537 1.00 40.66 76 ALA B CA 1
ATOM 1513 C C . ALA B 1 96 ? 28.053 24.702 9.195 1.00 42.27 76 ALA B C 1
ATOM 1514 O O . ALA B 1 96 ? 27.087 25.388 9.544 1.00 42.16 76 ALA B O 1
ATOM 1516 N N . GLY B 1 97 ? 29.079 25.217 8.515 1.00 42.91 77 GLY B N 1
ATOM 1517 C CA . GLY B 1 97 ? 29.040 26.592 8.056 1.00 45.04 77 GLY B CA 1
ATOM 1518 C C . GLY B 1 97 ? 28.046 26.834 6.943 1.00 48.70 77 GLY B C 1
ATOM 1519 O O . GLY B 1 97 ? 27.578 27.965 6.780 1.00 52.03 77 GLY B O 1
ATOM 1520 N N . ARG B 1 98 ? 27.706 25.793 6.181 1.00 49.83 78 ARG B N 1
ATOM 1521 C CA . ARG B 1 98 ? 26.762 25.944 5.082 1.00 50.35 78 ARG B CA 1
ATOM 1522 C C . ARG B 1 98 ? 25.316 25.912 5.556 1.00 48.45 78 ARG B C 1
ATOM 1523 O O . ARG B 1 98 ? 24.462 26.585 4.967 1.00 48.72 78 ARG B O 1
ATOM 1531 N N . GLU B 1 99 ? 25.018 25.149 6.606 1.00 46.99 79 GLU B N 1
ATOM 1532 C CA . GLU B 1 99 ? 23.658 25.012 7.113 1.00 48.88 79 GLU B CA 1
ATOM 1533 C C . GLU B 1 99 ? 23.663 25.213 8.620 1.00 48.55 79 GLU B C 1
ATOM 1534 O O . GLU B 1 99 ? 24.333 24.469 9.345 1.00 48.33 79 GLU B O 1
ATOM 1540 N N . LYS B 1 100 ? 22.915 26.216 9.084 1.00 49.70 80 LYS B N 1
ATOM 1541 C CA . LYS B 1 100 ? 22.863 26.513 10.512 1.00 51.64 80 LYS B CA 1
ATOM 1542 C C . LYS B 1 100 ? 22.334 25.321 11.302 1.00 51.11 80 LYS B C 1
ATOM 1543 O O . LYS B 1 100 ? 22.867 24.985 12.366 1.00 49.46 80 LYS B O 1
ATOM 1549 N N . SER B 1 101 ? 21.289 24.664 10.791 1.00 49.89 81 SER B N 1
ATOM 1550 C CA . SER B 1 101 ? 20.715 23.524 11.495 1.00 49.28 81 SER B CA 1
ATOM 1551 C C . SER B 1 101 ? 21.686 22.352 11.561 1.00 45.72 81 SER B C 1
ATOM 1552 O O . SER B 1 101 ? 21.690 21.610 12.549 1.00 44.10 81 SER B O 1
ATOM 1555 N N . VAL B 1 102 ? 22.508 22.166 10.526 1.00 44.42 82 VAL B N 1
ATOM 1556 C CA . VAL B 1 102 ? 23.521 21.116 10.564 1.00 41.90 82 VAL B CA 1
ATOM 1557 C C . VAL B 1 102 ? 24.577 21.436 11.613 1.00 41.12 82 VAL B C 1
ATOM 1558 O O . VAL B 1 102 ? 25.066 20.543 12.316 1.00 41.59 82 VAL B O 1
ATOM 1562 N N . ASP B 1 103 ? 24.941 22.714 11.741 1.00 43.23 83 ASP B N 1
ATOM 1563 C CA . ASP B 1 103 ? 25.861 23.119 12.799 1.00 44.95 83 ASP B CA 1
ATOM 1564 C C . ASP B 1 103 ? 25.292 22.793 14.174 1.00 44.10 83 ASP B C 1
ATOM 1565 O O . ASP B 1 103 ? 26.007 22.288 15.048 1.00 42.95 83 ASP B O 1
ATOM 1570 N N . GLU B 1 104 ? 24.002 23.069 14.379 1.00 46.09 84 GLU B N 1
ATOM 1571 C CA . GLU B 1 104 ? 23.360 22.739 15.647 1.00 47.20 84 GLU B CA 1
ATOM 1572 C C . GLU B 1 104 ? 23.300 21.231 15.859 1.00 44.66 84 GLU B C 1
ATOM 1573 O O . GLU B 1 104 ? 23.499 20.747 16.980 1.00 41.89 84 GLU B O 1
ATOM 1579 N N . PHE B 1 105 ? 23.029 20.474 14.793 1.00 44.69 85 PHE B N 1
ATOM 1580 C CA . PHE B 1 105 ? 22.976 19.019 14.902 1.00 41.44 85 PHE B CA 1
ATOM 1581 C C . PHE B 1 105 ? 24.322 18.455 15.338 1.00 38.57 85 PHE B C 1
ATOM 1582 O O . PHE B 1 105 ? 24.393 17.607 16.234 1.00 36.98 85 PHE B O 1
ATOM 1590 N N . LEU B 1 106 ? 25.408 18.930 14.723 1.00 38.91 86 LEU B N 1
ATOM 1591 C CA . LEU B 1 106 ? 26.724 18.375 15.017 1.00 40.65 86 LEU B CA 1
ATOM 1592 C C . LEU B 1 106 ? 27.202 18.749 16.415 1.00 40.42 86 LEU B C 1
ATOM 1593 O O . LEU B 1 106 ? 27.895 17.957 17.062 1.00 39.75 86 LEU B O 1
ATOM 1598 N N . LYS B 1 107 ? 26.837 19.937 16.902 1.00 41.84 87 LYS B N 1
ATOM 1599 C CA . LYS B 1 107 ? 27.293 20.370 18.219 1.00 43.44 87 LYS B CA 1
ATOM 1600 C C . LYS B 1 107 ? 26.565 19.623 19.331 1.00 43.61 87 LYS B C 1
ATOM 1601 O O . LYS B 1 107 ? 27.196 19.055 20.230 1.00 44.91 87 LYS B O 1
ATOM 1607 N N . LYS B 1 108 ? 25.232 19.614 19.286 1.00 41.88 88 LYS B N 1
ATOM 1608 C CA . LYS B 1 108 ? 24.450 19.050 20.379 1.00 41.28 88 LYS B CA 1
ATOM 1609 C C . LYS B 1 108 ? 24.476 17.528 20.405 1.00 37.13 88 LYS B C 1
ATOM 1610 O O . LYS B 1 108 ? 24.140 16.936 21.435 1.00 37.98 88 LYS B O 1
ATOM 1616 N N . THR B 1 109 ? 24.869 16.882 19.310 1.00 38.37 89 THR B N 1
ATOM 1617 C CA . THR B 1 109 ? 25.076 15.440 19.298 1.00 38.70 89 THR B CA 1
ATOM 1618 C C . THR B 1 109 ? 26.513 15.052 19.620 1.00 37.53 89 THR B C 1
ATOM 1619 O O . THR B 1 109 ? 26.821 13.856 19.665 1.00 40.34 89 THR B O 1
ATOM 1623 N N . LEU B 1 110 ? 27.390 16.035 19.840 1.00 35.71 90 LEU B N 1
ATOM 1624 C CA . LEU B 1 110 ? 28.805 15.809 20.145 1.00 37.75 90 LEU B CA 1
ATOM 1625 C C . LEU B 1 110 ? 29.540 15.125 18.995 1.00 39.72 90 LEU B C 1
ATOM 1626 O O . LEU B 1 110 ? 30.538 14.437 19.211 1.00 40.78 90 LEU B O 1
ATOM 1639 N N . PHE B 1 112 ? 31.237 16.686 16.822 1.00 42.10 92 PHE B N 1
ATOM 1640 C CA . PHE B 1 112 ? 32.504 17.401 16.668 1.00 43.51 92 PHE B CA 1
ATOM 1641 C C . PHE B 1 112 ? 33.593 16.871 17.594 1.00 44.44 92 PHE B C 1
ATOM 1642 O O . PHE B 1 112 ? 34.694 16.570 17.104 1.00 48.93 92 PHE B O 1
ATOM 1650 N N . PRO B 1 113 ? 33.385 16.743 18.912 1.00 41.48 93 PRO B N 1
ATOM 1651 C CA . PRO B 1 113 ? 34.481 16.230 19.752 1.00 40.74 93 PRO B CA 1
ATOM 1652 C C . PRO B 1 113 ? 34.755 14.751 19.551 1.00 41.74 93 PRO B C 1
ATOM 1653 O O . PRO B 1 113 ? 35.903 14.320 19.718 1.00 48.60 93 PRO B O 1
ATOM 1657 N N . ILE B 1 114 ? 33.743 13.957 19.195 1.00 39.13 94 ILE B N 1
ATOM 1658 C CA . ILE B 1 114 ? 33.942 12.513 19.113 1.00 39.53 94 ILE B CA 1
ATOM 1659 C C . ILE B 1 114 ? 34.758 12.137 17.880 1.00 40.36 94 ILE B C 1
ATOM 1660 O O . ILE B 1 114 ? 35.560 11.195 17.929 1.00 45.65 94 ILE B O 1
ATOM 1665 N N . ILE B 1 115 ? 34.594 12.857 16.765 1.00 38.30 95 ILE B N 1
ATOM 1666 C CA . ILE B 1 115 ? 35.392 12.544 15.579 1.00 43.78 95 ILE B CA 1
ATOM 1667 C C . ILE B 1 115 ? 36.876 12.762 15.857 1.00 48.43 95 ILE B C 1
ATOM 1668 O O . ILE B 1 115 ? 37.727 12.049 15.312 1.00 51.83 95 ILE B O 1
ATOM 1673 N N . ASP B 1 116 ? 37.212 13.728 16.717 1.00 48.61 96 ASP B N 1
ATOM 1674 C CA . ASP B 1 116 ? 38.607 13.912 17.105 1.00 53.69 96 ASP B CA 1
ATOM 1675 C C . ASP B 1 116 ? 39.119 12.716 17.896 1.00 54.94 96 ASP B C 1
ATOM 1676 O O . ASP B 1 116 ? 40.287 12.333 17.769 1.00 58.33 96 ASP B O 1
ATOM 1681 N N . ARG B 1 117 ? 38.259 12.115 18.722 1.00 53.47 97 ARG B N 1
ATOM 1682 C CA . ARG B 1 117 ? 38.664 10.927 19.462 1.00 54.75 97 ARG B CA 1
ATOM 1683 C C . ARG B 1 117 ? 38.726 9.702 18.560 1.00 54.58 97 ARG B C 1
ATOM 1684 O O . ARG B 1 117 ? 39.561 8.818 18.777 1.00 58.81 97 ARG B O 1
ATOM 1692 N N . VAL B 1 118 ? 37.861 9.634 17.546 1.00 51.27 98 VAL B N 1
ATOM 1693 C CA . VAL B 1 118 ? 37.950 8.552 16.568 1.00 51.90 98 VAL B CA 1
ATOM 1694 C C . VAL B 1 118 ? 39.297 8.596 15.856 1.00 54.94 98 VAL B C 1
ATOM 1695 O O . VAL B 1 118 ? 39.926 7.557 15.615 1.00 56.75 98 VAL B O 1
ATOM 1699 N N . ILE B 1 119 ? 39.767 9.800 15.525 1.00 55.02 99 ILE B N 1
ATOM 1700 C CA . ILE B 1 119 ? 41.046 9.942 14.837 1.00 59.45 99 ILE B CA 1
ATOM 1701 C C . ILE B 1 119 ? 42.201 9.585 15.766 1.00 66.10 99 ILE B C 1
ATOM 1702 O O . ILE B 1 119 ? 43.174 8.944 15.350 1.00 70.61 99 ILE B O 1
ATOM 1707 N N . LYS B 1 120 ? 42.110 9.976 17.039 1.00 68.07 100 LYS B N 1
ATOM 1708 C CA . LYS B 1 120 ? 43.204 9.714 17.969 1.00 73.54 100 LYS B CA 1
ATOM 1709 C C . LYS B 1 120 ? 43.317 8.226 18.284 1.00 75.61 100 LYS B C 1
ATOM 1710 O O . LYS B 1 120 ? 44.420 7.666 18.295 1.00 78.98 100 LYS B O 1
ATOM 1716 N N . LYS B 1 121 ? 42.185 7.567 18.548 1.00 72.42 101 LYS B N 1
ATOM 1717 C CA . LYS B 1 121 ? 42.222 6.148 18.893 1.00 75.94 101 LYS B CA 1
ATOM 1718 C C . LYS B 1 121 ? 42.741 5.300 17.740 1.00 76.63 101 LYS B C 1
ATOM 1719 O O . LYS B 1 121 ? 43.352 4.251 17.973 1.00 81.68 101 LYS B O 1
ATOM 1725 N N . GLU B 1 122 ? 42.521 5.740 16.497 1.00 73.37 102 GLU B N 1
ATOM 1726 C CA . GLU B 1 122 ? 42.898 4.973 15.307 1.00 77.49 102 GLU B CA 1
ATOM 1727 C C . GLU B 1 122 ? 42.322 3.560 15.357 1.00 80.49 102 GLU B C 1
ATOM 1728 O O . GLU B 1 122 ? 42.930 2.605 14.868 1.00 85.94 102 GLU B O 1
ATOM 1734 N N . SER B 1 123 ? 41.142 3.424 15.953 1.00 75.79 103 SER B N 1
ATOM 1735 C CA . SER B 1 123 ? 40.546 2.131 16.251 1.00 67.07 103 SER B CA 1
ATOM 1736 C C . SER B 1 123 ? 39.388 1.860 15.301 1.00 72.84 103 SER B C 1
ATOM 1737 O O . SER B 1 123 ? 38.531 2.726 15.097 1.00 68.41 103 SER B O 1
ATOM 1740 N N . LYS B 1 124 ? 39.368 0.655 14.727 1.00 76.54 104 LYS B N 1
ATOM 1741 C CA . LYS B 1 124 ? 38.285 0.274 13.826 1.00 73.56 104 LYS B CA 1
ATOM 1742 C C . LYS B 1 124 ? 36.971 0.106 14.577 1.00 72.37 104 LYS B C 1
ATOM 1743 O O . LYS B 1 124 ? 35.923 0.570 14.113 1.00 68.95 104 LYS B O 1
ATOM 1749 N N . LYS B 1 125 ? 37.005 -0.557 15.736 1.00 75.56 105 LYS B N 1
ATOM 1750 C CA . LYS B 1 125 ? 35.781 -0.764 16.502 1.00 76.12 105 LYS B CA 1
ATOM 1751 C C . LYS B 1 125 ? 35.224 0.555 17.022 1.00 68.48 105 LYS B C 1
ATOM 1752 O O . LYS B 1 125 ? 34.003 0.741 17.072 1.00 66.56 105 LYS B O 1
ATOM 1758 N N . PHE B 1 126 ? 36.103 1.483 17.410 1.00 65.15 106 PHE B N 1
ATOM 1759 C CA . PHE B 1 126 ? 35.643 2.789 17.869 1.00 62.13 106 PHE B CA 1
ATOM 1760 C C . PHE B 1 126 ? 34.963 3.555 16.743 1.00 58.59 106 PHE B C 1
ATOM 1761 O O . PHE B 1 126 ? 33.920 4.186 16.951 1.00 55.99 106 PHE B O 1
ATOM 1769 N N . PHE B 1 127 ? 35.536 3.503 15.538 1.00 59.09 107 PHE B N 1
ATOM 1770 C CA . PHE B 1 127 ? 34.926 4.175 14.396 1.00 55.58 107 PHE B CA 1
ATOM 1771 C C . PHE B 1 127 ? 33.612 3.519 13.994 1.00 55.91 107 PHE B C 1
ATOM 1772 O O . PHE B 1 127 ? 32.691 4.209 13.542 1.00 52.81 107 PHE B O 1
ATOM 1780 N N . LEU B 1 128 ? 33.505 2.198 14.146 1.00 59.83 108 LEU B N 1
ATOM 1781 C CA . LEU B 1 128 ? 32.252 1.524 13.821 1.00 60.90 108 LEU B CA 1
ATOM 1782 C C . LEU B 1 128 ? 31.147 1.925 14.789 1.00 59.56 108 LEU B C 1
ATOM 1783 O O . LEU B 1 128 ? 30.011 2.177 14.371 1.00 57.44 108 LEU B O 1
ATOM 1788 N N . ASP B 1 129 ? 31.461 1.995 16.086 1.00 60.44 109 ASP B N 1
ATOM 1789 C CA . ASP B 1 129 ? 30.499 2.520 17.049 1.00 59.33 109 ASP B CA 1
ATOM 1790 C C . ASP B 1 129 ? 30.116 3.955 16.719 1.00 55.57 109 ASP B C 1
ATOM 1791 O O . ASP B 1 129 ? 28.978 4.369 16.964 1.00 55.52 109 ASP B O 1
ATOM 1796 N N . TYR B 1 130 ? 31.054 4.725 16.162 1.00 51.63 110 TYR B N 1
ATOM 1797 C CA . TYR B 1 130 ? 30.754 6.089 15.744 1.00 46.83 110 TYR B CA 1
ATOM 1798 C C . TYR B 1 130 ? 29.726 6.107 14.621 1.00 44.24 110 TYR B C 1
ATOM 1799 O O . TYR B 1 130 ? 28.802 6.929 14.626 1.00 40.64 110 TYR B O 1
ATOM 1808 N N . CYS B 1 131 ? 29.869 5.201 13.649 1.00 46.40 111 CYS B N 1
ATOM 1809 C CA . CYS B 1 131 ? 28.937 5.158 12.527 1.00 47.38 111 CYS B CA 1
ATOM 1810 C C . CYS B 1 131 ? 27.542 4.742 12.978 1.00 47.57 111 CYS B C 1
ATOM 1811 O O . CYS B 1 131 ? 26.543 5.313 12.523 1.00 46.60 111 CYS B O 1
ATOM 1814 N N . LYS B 1 132 ? 27.450 3.749 13.866 1.00 48.85 112 LYS B N 1
ATOM 1815 C CA . LYS B 1 132 ? 26.144 3.334 14.369 1.00 49.63 112 LYS B CA 1
ATOM 1816 C C . LYS B 1 132 ? 25.478 4.455 15.157 1.00 46.04 112 LYS B C 1
ATOM 1817 O O . LYS B 1 132 ? 24.259 4.643 15.075 1.00 44.47 112 LYS B O 1
ATOM 1823 N N . TYR B 1 133 ? 26.263 5.212 15.927 1.00 44.48 113 TYR B N 1
ATOM 1824 C CA . TYR B 1 133 ? 25.717 6.371 16.627 1.00 43.05 113 TYR B CA 1
ATOM 1825 C C . TYR B 1 133 ? 25.178 7.398 15.638 1.00 42.26 113 TYR B C 1
ATOM 1826 O O . TYR B 1 133 ? 24.058 7.900 15.792 1.00 39.95 113 TYR B O 1
ATOM 1835 N N . PHE B 1 134 ? 25.964 7.713 14.603 1.00 43.10 114 PHE B N 1
ATOM 1836 C CA . PHE B 1 134 ? 25.514 8.657 13.585 1.00 41.68 114 PHE B CA 1
ATOM 1837 C C . PHE B 1 134 ? 24.296 8.126 12.837 1.00 41.40 114 PHE B C 1
ATOM 1838 O O . PHE B 1 134 ? 23.357 8.879 12.552 1.00 39.53 114 PHE B O 1
ATOM 1846 N N . GLU B 1 135 ? 24.289 6.829 12.517 1.00 43.61 115 GLU B N 1
ATOM 1847 C CA . GLU B 1 135 ? 23.154 6.250 11.804 1.00 47.19 115 GLU B CA 1
ATOM 1848 C C . GLU B 1 135 ? 21.880 6.325 12.636 1.00 42.88 115 GLU B C 1
ATOM 1849 O O . GLU B 1 135 ? 20.794 6.576 12.101 1.00 38.93 115 GLU B O 1
ATOM 1855 N N . ALA B 1 136 ? 21.993 6.111 13.949 1.00 42.24 116 ALA B N 1
ATOM 1856 C CA . ALA B 1 136 ? 20.818 6.183 14.811 1.00 40.00 116 ALA B CA 1
ATOM 1857 C C . ALA B 1 136 ? 20.312 7.614 14.936 1.00 37.65 116 ALA B C 1
ATOM 1858 O O . ALA B 1 136 ? 19.098 7.849 14.937 1.00 34.86 116 ALA B O 1
ATOM 1860 N N . LEU B 1 137 ? 21.227 8.583 15.043 1.00 38.23 117 LEU B N 1
ATOM 1861 C CA . LEU B 1 137 ? 20.827 9.987 15.094 1.00 37.60 117 LEU B CA 1
ATOM 1862 C C . LEU B 1 137 ? 20.054 10.381 13.842 1.00 38.26 117 LEU B C 1
ATOM 1863 O O . LEU B 1 137 ? 19.012 11.039 13.921 1.00 36.78 117 LEU B O 1
ATOM 1868 N N . VAL B 1 138 ? 20.560 9.990 12.670 1.00 40.26 118 VAL B N 1
ATOM 1869 C CA . VAL B 1 138 ? 19.889 10.333 11.421 1.00 41.96 118 VAL B CA 1
ATOM 1870 C C . VAL B 1 138 ? 18.550 9.615 11.320 1.00 42.85 118 VAL B C 1
ATOM 1871 O O . VAL B 1 138 ? 17.545 10.205 10.905 1.00 40.48 118 VAL B O 1
ATOM 1875 N N . ALA B 1 139 ? 18.511 8.337 11.708 1.00 43.11 119 ALA B N 1
ATOM 1876 C CA . ALA B 1 139 ? 17.263 7.582 11.658 1.00 43.83 119 ALA B CA 1
ATOM 1877 C C . ALA B 1 139 ? 16.197 8.216 12.542 1.00 43.63 119 ALA B C 1
ATOM 1878 O O . ALA B 1 139 ? 15.026 8.296 12.154 1.00 45.68 119 ALA B O 1
ATOM 1880 N N . TYR B 1 140 ? 16.582 8.676 13.735 1.00 41.06 120 TYR B N 1
ATOM 1881 C CA . TYR B 1 140 ? 15.616 9.338 14.605 1.00 42.26 120 TYR B CA 1
ATOM 1882 C C . TYR B 1 140 ? 15.232 10.711 14.071 1.00 42.86 120 TYR B C 1
ATOM 1883 O O . TYR B 1 140 ? 14.085 11.139 14.238 1.00 44.12 120 TYR B O 1
ATOM 1892 N N . ALA B 1 141 ? 16.167 11.410 13.422 1.00 40.97 121 ALA B N 1
ATOM 1893 C CA . ALA B 1 141 ? 15.833 12.694 12.814 1.00 42.04 121 ALA B CA 1
ATOM 1894 C C . ALA B 1 141 ? 14.838 12.520 11.675 1.00 45.54 121 ALA B C 1
ATOM 1895 O O . ALA B 1 141 ? 13.916 13.329 11.519 1.00 49.26 121 ALA B O 1
ATOM 1897 N N . LYS B 1 142 ? 15.008 11.469 10.869 1.00 45.30 122 LYS B N 1
ATO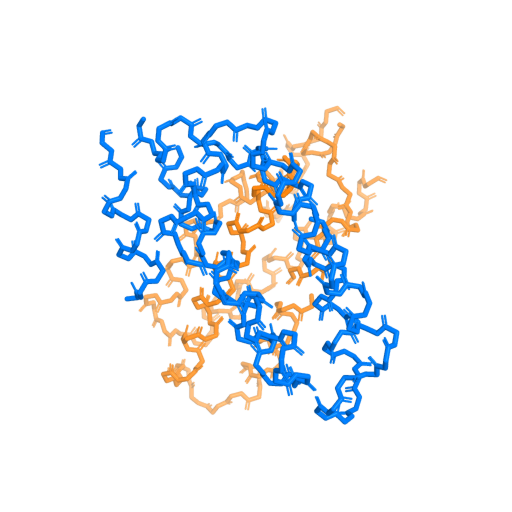M 1898 C CA . LYS B 1 142 ? 14.081 11.212 9.772 1.00 46.33 122 LYS B CA 1
ATOM 1899 C C . LYS B 1 142 ? 12.686 10.892 10.294 1.00 50.53 122 LYS B C 1
ATOM 1900 O O . LYS B 1 142 ? 11.682 11.276 9.682 1.00 52.64 122 LYS B O 1
ATOM 1906 N N . TYR B 1 143 ? 12.603 10.201 11.431 1.00 52.84 123 TYR B N 1
ATOM 1907 C CA . TYR B 1 143 ? 11.307 9.818 11.982 1.00 56.09 123 TYR B CA 1
ATOM 1908 C C . TYR B 1 143 ? 10.544 11.032 12.502 1.00 56.68 123 TYR B C 1
ATOM 1909 O O . TYR B 1 143 ? 9.366 11.221 12.180 1.00 58.50 123 TYR B O 1
ATOM 1918 N N . TYR B 1 144 ? 11.198 11.865 13.310 1.00 55.81 124 TYR B N 1
ATOM 1919 C CA . TYR B 1 144 ? 10.564 13.058 13.858 1.00 57.52 124 TYR B CA 1
ATOM 1920 C C . TYR B 1 144 ? 10.533 14.220 12.876 1.00 61.56 124 TYR B C 1
ATOM 1921 O O . TYR B 1 144 ? 10.014 15.287 13.222 1.00 62.50 124 TYR B O 1
ATOM 1930 N N . GLN B 1 145 ? 11.073 14.042 11.674 1.00 63.44 125 GLN B N 1
ATOM 1931 C CA . GLN B 1 145 ? 11.110 15.095 10.667 1.00 63.68 125 GLN B CA 1
ATOM 1932 C C . GLN B 1 145 ? 9.708 15.563 10.286 1.00 65.04 125 GLN B C 1
ATOM 1933 O O . GLN B 1 145 ? 8.872 14.764 9.865 1.00 67.56 125 GLN B O 1
#

Organism: Staphylococcus epidermidis (strain ATCC 35984 / DSM 28319 / BCRC 17069 / CCUG 31568 / BM 3577 / RP62A) (NCBI:txid176279)

Secondary structure (DSSP, 8-state):
-HHHHHHHTTB--BTTT--GGGGS---HHHHHHHHHHT-SSSB--HHHHHHHHHHHHHHHHHHHH-HHHHHHHHHT--HHHHHHHHHTBHHHHHHHHHHHHHHHHHHHHH-/-HHHHHHHTTB--BTTT--GGGGS---HHHHHHHHHHT-SSSB--HHHHHHHHHHHHHHHHHHHH-HHHHHHHHHT--HHHHHHHHHTBHHHHHHHHHHHHHHHHHHHHH-

B-factor: mean 61.71, std 20.17, range [33.44, 147.07]

Solvent-accessible surface area: 12230 Å² total

Radius of gyration: 18.58 Å; Cα contacts (8 Å, |Δi|>4): 231; chains: 2; bounding box: 38×49×47 Å

InterPro domains:
  IPR010149 CRISPR-associated protein, Csm2 Type III-A [PF03750] (18-126)
  IPR010149 CRISPR-associated protein, Csm2 Type III-A [TIGR01870] (30-126)
  IPR010149 CRISPR-associated protein, Csm2 Type III-A [cd09647] (30-125)

Foldseek 3Di:
DVLLCLQVVQVPPTLVDDDLVLCPVLVLLVVLLVVLVPDDAQQADPVSLVSLVVSLVVQVVSCVVDVSSVSLPVSLDSPLSVVCSVVSGSVSSNVVSVSVVSNSVSRNVSD/DVLLVLQVVQVPPGLVDDDLVLCVVLVLLVVLLVCLVPDDAQQADPVSLVSLVVSLVVQVVSVVVDVSSVSLDVSLDSPLSVVCSVVSGSVSSNVVSVSVVSNSVSRNVSD